Protein AF-A0A380P3V6-F1 (afdb_monomer)

Sequence (269 aa):
MQDEMNRVQKQLDAAKEEAKKKIADMNYLTNKDELNRQIDAAVNGDEVSEIWSNAVIENERLRQENDLKKLKEESIKQIDALTNVSQDAKDAAKQIVQDSLDAKTINDQVIALKDLDTQIGNKKIEANKTLKDFNGLRDADVIEFQDRVNGATSLQEIDDILTEAKTKSDDNELQLKKEAALEEIKNMGFLDENSIPGRPGRPNVKNGKDYFANNVNNAKTTKEIEDALKAARDADNAEHYSQQSSVLEALNEAKNIGEHLDIYQKSWI

Solvent-accessible surface area (backbone atoms only — not comparable to full-atom values): 14578 Å² total; per-residue (Å²): 110,70,70,56,54,55,50,52,50,54,52,38,55,51,50,38,54,53,46,47,54,57,53,70,71,42,85,58,55,87,56,56,71,58,53,45,52,51,39,70,66,40,90,49,60,65,53,38,48,50,56,47,51,54,49,53,55,51,27,51,52,45,43,53,53,52,53,50,50,53,49,40,57,51,50,44,55,58,50,67,70,54,82,35,53,41,68,67,58,41,51,54,51,44,50,54,34,69,71,48,91,49,70,63,64,38,51,52,53,50,49,55,52,52,54,49,26,52,51,36,49,52,48,38,56,52,49,53,51,54,50,73,70,38,84,35,49,50,72,70,55,40,52,54,52,40,55,50,38,69,68,37,48,46,66,62,55,38,51,53,50,51,50,53,51,49,52,52,14,52,53,42,45,45,50,52,53,37,53,54,46,44,54,50,52,70,68,46,86,46,46,36,67,76,45,58,85,73,56,94,91,61,84,92,65,81,22,34,46,60,55,39,42,50,46,30,70,71,38,90,46,66,65,48,32,52,53,33,46,49,53,44,52,57,47,27,53,51,42,44,53,51,53,54,52,52,53,52,51,51,51,53,52,52,49,55,52,50,56,53,52,54,55,56,58,69,72,77,115

Secondary structure (DSSP, 8-state):
-HHHHHHHHHHHHHHHHHHHHHHHT-TT-S-HHHHHHHHHH--SHHHHHHHHHHHHHHHHHHHHHHHHHHHHHHHHHHHHT-SSS-HHHHHHHHHHHHH-SSHHHHHHHHHHHHHHHHHHHHHHHHHHHHHHT-TT--HHHHHHHHHHHHH--SHHHHHHHHHHHHHHHHHHHHHHHHHHHHHHHHH-SS--TT-----TTS---S-HHHHHHHHHHH--SHHHHHHHHHHHHHHHHHHHHHHHHHHHHHHHHHHHHHHHHHHHHHT--

Nearest PDB structures (foldseek):
  6poo-assembly1_A  TM=4.412E-01  e=1.108E-04  Streptococcus agalactiae
  2dgj-assembly1_B  TM=3.923E-01  e=6.350E-04  Staphylococcus aureus
  4kjm-assembly1_B  TM=5.605E-01  e=6.851E-01  Staphylococcus aureus subsp. aureus MW2

pLDDT: mean 90.53, std 14.2, range [37.31, 98.88]

Mean predicted aligned error: 9.06 Å

Organism: Weissella viridescens (NCBI:txid1629)

Radius of gyration: 47.92 Å; Cα contacts (8 Å, |Δi|>4): 201; chains: 1; bounding box: 101×32×158 Å

Structure (mmCIF, N/CA/C/O backbone):
data_AF-A0A380P3V6-F1
#
_entry.id   AF-A0A380P3V6-F1
#
loop_
_atom_site.group_PDB
_atom_site.id
_atom_site.type_symbol
_atom_site.label_atom_id
_atom_site.label_alt_id
_atom_site.label_comp_id
_atom_site.label_asym_id
_atom_site.label_entity_id
_atom_site.label_seq_id
_atom_site.pdbx_PDB_ins_code
_atom_site.Cartn_x
_atom_site.Cartn_y
_atom_site.Cartn_z
_atom_site.occupancy
_atom_site.B_iso_or_equiv
_atom_site.auth_seq_id
_atom_site.auth_comp_id
_atom_site.auth_asym_id
_atom_site.auth_atom_id
_atom_site.pdbx_PDB_model_num
ATOM 1 N N . MET A 1 1 ? -31.524 -3.044 75.704 1.00 67.31 1 MET A N 1
ATOM 2 C CA . MET A 1 1 ? -31.987 -3.858 74.556 1.00 67.31 1 MET A CA 1
ATOM 3 C C . MET A 1 1 ? -32.815 -3.036 73.569 1.00 67.31 1 MET A C 1
ATOM 5 O O . MET A 1 1 ? -32.384 -2.937 72.432 1.00 67.31 1 MET A O 1
ATOM 9 N N . GLN A 1 2 ? -33.921 -2.386 73.967 1.00 79.62 2 GLN A N 1
ATOM 10 C CA . GLN A 1 2 ? -34.735 -1.572 73.039 1.00 79.62 2 GLN A CA 1
ATOM 11 C C . GLN A 1 2 ? -33.968 -0.389 72.412 1.00 79.62 2 GLN A C 1
ATOM 13 O O . GLN A 1 2 ? -34.036 -0.184 71.204 1.00 79.62 2 GLN A O 1
ATOM 18 N N . ASP A 1 3 ? -33.188 0.350 73.210 1.00 82.56 3 ASP A N 1
ATOM 19 C CA . ASP A 1 3 ? -32.423 1.512 72.721 1.00 82.56 3 ASP A CA 1
ATOM 20 C C . ASP A 1 3 ? -31.316 1.131 71.732 1.00 82.56 3 ASP A C 1
ATOM 22 O O . ASP A 1 3 ? -31.031 1.860 70.784 1.00 82.56 3 ASP A O 1
ATOM 26 N N . GLU A 1 4 ? -30.717 -0.042 71.921 1.00 83.88 4 GLU A N 1
ATOM 27 C CA . GLU A 1 4 ? -29.664 -0.558 71.050 1.00 83.88 4 GLU A CA 1
ATOM 28 C C . GLU A 1 4 ? -30.234 -1.056 69.719 1.00 83.88 4 GLU A C 1
ATOM 30 O O . GLU A 1 4 ? -29.697 -0.732 68.664 1.00 83.88 4 GLU A O 1
ATOM 35 N N . MET A 1 5 ? -31.390 -1.724 69.760 1.00 84.06 5 MET A N 1
ATOM 36 C CA . MET A 1 5 ? -32.135 -2.154 68.574 1.00 84.06 5 MET A CA 1
ATOM 37 C C . MET A 1 5 ? -32.595 -0.955 67.728 1.00 84.06 5 MET A C 1
ATOM 39 O O . MET A 1 5 ? -32.390 -0.930 66.517 1.00 84.06 5 MET A O 1
ATOM 43 N N . ASN A 1 6 ? -33.113 0.097 68.374 1.00 88.44 6 ASN A N 1
ATOM 44 C CA . ASN A 1 6 ? -33.486 1.348 67.708 1.00 88.44 6 ASN A CA 1
ATOM 45 C C . ASN A 1 6 ? -32.278 2.065 67.080 1.00 88.44 6 ASN A C 1
ATOM 47 O O . ASN A 1 6 ? -32.406 2.691 66.026 1.00 88.44 6 ASN A O 1
ATOM 51 N N . ARG A 1 7 ? -31.102 2.001 67.719 1.00 90.69 7 ARG A N 1
ATOM 52 C CA . ARG A 1 7 ? -29.865 2.585 67.183 1.00 90.69 7 ARG A CA 1
ATOM 53 C C . ARG A 1 7 ? -29.381 1.834 65.943 1.00 90.69 7 ARG A C 1
ATOM 55 O O . ARG A 1 7 ? -29.054 2.483 64.954 1.00 90.69 7 ARG A O 1
ATOM 62 N N . VAL A 1 8 ? -29.368 0.502 65.992 1.00 91.12 8 VAL A N 1
ATOM 63 C CA . VAL A 1 8 ? -28.968 -0.351 64.861 1.00 91.12 8 VAL A CA 1
ATOM 64 C C . VAL A 1 8 ? -29.909 -0.149 63.673 1.00 91.12 8 VAL A C 1
ATOM 66 O O . VAL A 1 8 ? -29.434 0.027 62.555 1.00 91.12 8 VAL A O 1
ATOM 69 N N . GLN A 1 9 ? -31.223 -0.059 63.909 1.00 92.62 9 GLN A N 1
ATOM 70 C CA . GLN A 1 9 ? -32.189 0.195 62.837 1.00 92.62 9 GLN A CA 1
ATOM 71 C C . GLN A 1 9 ? -31.950 1.545 62.146 1.00 92.62 9 GLN A C 1
ATOM 73 O O . GLN A 1 9 ? -31.864 1.600 60.926 1.00 92.62 9 GLN A O 1
ATOM 78 N N . LYS A 1 10 ? -31.745 2.629 62.910 1.00 94.44 10 LYS A N 1
ATOM 79 C CA . LYS A 1 10 ? -31.430 3.949 62.331 1.00 94.44 10 LYS A CA 1
ATOM 80 C C . LYS A 1 10 ? -30.142 3.945 61.507 1.00 94.44 10 LYS A C 1
ATOM 82 O O . LYS A 1 10 ? -30.058 4.647 60.504 1.00 94.44 10 LYS A O 1
ATOM 87 N N . GLN A 1 11 ? -29.129 3.202 61.952 1.00 95.00 11 GLN A N 1
ATOM 88 C CA . GLN A 1 11 ? -27.873 3.064 61.213 1.00 95.00 11 GLN A CA 1
ATOM 89 C C . GLN A 1 11 ? -28.078 2.307 59.899 1.00 95.00 11 GLN A C 1
ATOM 91 O O . GLN A 1 11 ? -27.537 2.724 58.878 1.00 95.00 11 GLN A O 1
ATOM 96 N N . LEU A 1 12 ? -28.889 1.246 59.910 1.00 96.06 12 LEU A N 1
ATOM 97 C CA . LEU A 1 12 ? -29.255 0.509 58.704 1.00 96.06 12 LEU A CA 1
ATOM 98 C C . LEU A 1 12 ? -30.034 1.388 57.716 1.00 96.06 12 LEU A C 1
ATOM 100 O O . LEU A 1 12 ? -29.679 1.433 56.543 1.00 96.06 12 LEU A O 1
ATOM 104 N N . ASP A 1 13 ? -31.042 2.128 58.182 1.00 96.75 13 ASP A N 1
ATOM 105 C CA . ASP A 1 13 ? -31.839 3.016 57.326 1.00 96.75 13 ASP A CA 1
ATOM 106 C C . ASP A 1 13 ? -30.962 4.095 56.666 1.00 96.75 13 ASP A C 1
ATOM 108 O O . ASP A 1 13 ? -31.071 4.350 55.467 1.00 96.75 13 ASP A O 1
ATOM 112 N N . ALA A 1 14 ? -30.030 4.683 57.425 1.00 96.44 14 ALA A N 1
ATOM 113 C CA . ALA A 1 14 ? -29.067 5.641 56.887 1.00 96.44 14 ALA A CA 1
ATOM 114 C C . ALA A 1 14 ? -28.140 5.009 55.832 1.00 96.44 14 ALA A C 1
ATOM 116 O O . ALA A 1 14 ? -27.898 5.619 54.790 1.00 96.44 14 ALA A O 1
ATOM 117 N N . ALA A 1 15 ? -27.657 3.784 56.071 1.00 97.50 15 ALA A N 1
ATOM 118 C CA . ALA A 1 15 ? -26.827 3.056 55.114 1.00 97.50 15 ALA A CA 1
ATOM 119 C C . ALA A 1 15 ? -27.587 2.743 53.814 1.00 97.50 15 ALA A C 1
ATOM 121 O O . ALA A 1 15 ? -27.029 2.897 52.727 1.00 97.50 15 ALA A O 1
ATOM 122 N N . LYS A 1 16 ? -28.870 2.364 53.910 1.00 98.25 16 LYS A N 1
ATOM 123 C CA . LYS A 1 16 ? -29.741 2.137 52.747 1.00 98.25 16 LYS A CA 1
ATOM 124 C C . LYS A 1 16 ? -29.893 3.403 51.905 1.00 98.25 16 LYS A C 1
ATOM 126 O O . LYS A 1 16 ? -29.667 3.360 50.699 1.00 98.25 16 LYS A O 1
ATOM 131 N N . GLU A 1 17 ? -30.226 4.531 52.528 1.00 97.81 17 GLU A N 1
ATOM 132 C CA . GLU A 1 17 ? -30.390 5.810 51.823 1.00 97.81 17 GLU A CA 1
ATOM 133 C C . GLU A 1 17 ? -29.090 6.281 51.157 1.00 97.81 17 GLU A C 1
ATOM 135 O O . GLU A 1 17 ? -29.093 6.721 50.003 1.00 97.81 17 GLU A O 1
ATOM 140 N N . GLU A 1 18 ? -27.952 6.133 51.840 1.00 97.31 18 GLU A N 1
ATOM 141 C CA . GLU A 1 18 ? -26.651 6.458 51.259 1.00 97.31 18 GLU A CA 1
ATOM 142 C C . GLU A 1 18 ? -26.322 5.565 50.052 1.00 97.31 18 GLU A C 1
ATOM 144 O O . GLU A 1 18 ? -25.879 6.070 49.015 1.00 97.31 18 GLU A O 1
ATOM 149 N N . ALA A 1 19 ? -26.565 4.255 50.153 1.00 97.88 19 ALA A N 1
ATOM 150 C CA . ALA A 1 19 ? -26.337 3.314 49.060 1.00 97.88 19 ALA A CA 1
ATOM 151 C C . ALA A 1 19 ? -27.206 3.642 47.836 1.00 97.88 19 ALA A C 1
ATOM 153 O O . ALA A 1 19 ? -26.680 3.735 46.724 1.00 97.88 19 ALA A O 1
ATOM 154 N N . LYS A 1 20 ? -28.505 3.914 48.031 1.00 97.81 20 LYS A N 1
ATOM 155 C CA . LYS A 1 20 ? -29.414 4.320 46.944 1.00 97.81 20 LYS A CA 1
ATOM 156 C C . LYS A 1 20 ? -28.945 5.594 46.250 1.00 97.81 20 LYS A C 1
ATOM 158 O O . LYS A 1 20 ? -28.940 5.656 45.021 1.00 97.81 20 LYS A O 1
ATOM 163 N N . LYS A 1 21 ? -28.500 6.598 47.015 1.00 97.50 21 LYS A N 1
ATOM 164 C CA . LYS A 1 21 ? -27.957 7.840 46.449 1.00 97.50 21 LYS A CA 1
ATOM 165 C C . LYS A 1 21 ? -26.729 7.568 45.576 1.00 97.50 21 LYS A C 1
ATOM 167 O O . LYS A 1 21 ? -26.664 8.054 44.453 1.00 97.50 21 LYS A O 1
ATOM 172 N N . LYS A 1 22 ? -25.788 6.747 46.054 1.00 96.50 22 LYS A N 1
ATOM 173 C CA . LYS A 1 22 ? -24.593 6.371 45.278 1.00 96.50 22 LYS A CA 1
ATOM 174 C C . LYS A 1 22 ? -24.946 5.597 44.005 1.00 96.50 22 LYS A C 1
ATOM 176 O O . LYS A 1 22 ? -24.338 5.840 42.970 1.00 96.50 22 LYS A O 1
ATOM 181 N N . ILE A 1 23 ? -25.926 4.692 44.060 1.00 97.62 23 ILE A N 1
ATOM 182 C CA . ILE A 1 23 ? -26.409 3.951 42.881 1.00 97.62 23 ILE A CA 1
ATOM 183 C C . ILE A 1 23 ? -27.099 4.881 41.877 1.00 97.62 23 ILE A C 1
ATOM 185 O O . ILE A 1 23 ? -26.954 4.699 40.666 1.00 97.62 23 ILE A O 1
ATOM 189 N N . ALA A 1 24 ? -27.814 5.906 42.344 1.00 96.56 24 ALA A N 1
ATOM 190 C CA . ALA A 1 24 ? -28.429 6.890 41.459 1.00 96.56 24 ALA A CA 1
ATOM 191 C C . ALA A 1 24 ? -27.383 7.588 40.566 1.00 96.56 24 ALA A C 1
ATOM 193 O O . ALA A 1 24 ? -27.624 7.736 39.366 1.00 96.56 24 ALA A O 1
ATOM 194 N N . ASP A 1 25 ? -26.200 7.891 41.109 1.00 96.94 25 ASP A N 1
ATOM 195 C CA . ASP A 1 25 ? -25.094 8.557 40.404 1.00 96.94 25 ASP A CA 1
ATOM 196 C C . ASP A 1 25 ? -24.326 7.634 39.421 1.00 96.94 25 ASP A C 1
ATOM 198 O O . ASP A 1 25 ? -23.520 8.098 38.610 1.00 96.94 25 ASP A O 1
ATOM 202 N N . MET A 1 26 ? -24.570 6.317 39.443 1.00 97.38 26 MET A N 1
ATOM 203 C CA . MET A 1 26 ? -23.899 5.340 38.570 1.00 97.38 26 MET A CA 1
ATOM 204 C C . MET A 1 26 ? -24.504 5.323 37.163 1.00 97.38 26 MET A C 1
ATOM 206 O O . MET A 1 26 ? -25.530 4.702 36.917 1.00 97.38 26 MET A O 1
ATOM 210 N N . ASN A 1 27 ? -23.893 6.016 36.209 1.00 96.31 27 ASN A N 1
ATOM 211 C CA . ASN A 1 27 ? -24.514 6.278 34.903 1.00 96.31 27 ASN A CA 1
ATOM 212 C C . ASN A 1 27 ? -24.674 5.064 33.971 1.00 96.31 27 ASN A C 1
ATOM 214 O O . ASN A 1 27 ? -25.438 5.159 33.014 1.00 96.31 27 ASN A O 1
ATOM 218 N N . TYR A 1 28 ? -23.978 3.953 34.219 1.00 97.19 28 TYR A N 1
ATOM 219 C CA . TYR A 1 28 ? -23.967 2.810 33.300 1.00 97.19 28 TYR A CA 1
ATOM 220 C C . TYR A 1 28 ? -24.905 1.679 33.727 1.00 97.19 28 TYR A C 1
ATOM 222 O O . TYR A 1 28 ? -25.265 0.849 32.898 1.00 97.19 28 TYR A O 1
ATOM 230 N N . LEU A 1 29 ? -25.353 1.664 34.985 1.00 97.12 29 LEU A N 1
ATOM 231 C CA . LEU A 1 29 ? -26.307 0.666 35.467 1.00 97.12 29 LEU A CA 1
ATOM 232 C C . LEU A 1 29 ? -27.684 0.837 34.824 1.00 97.1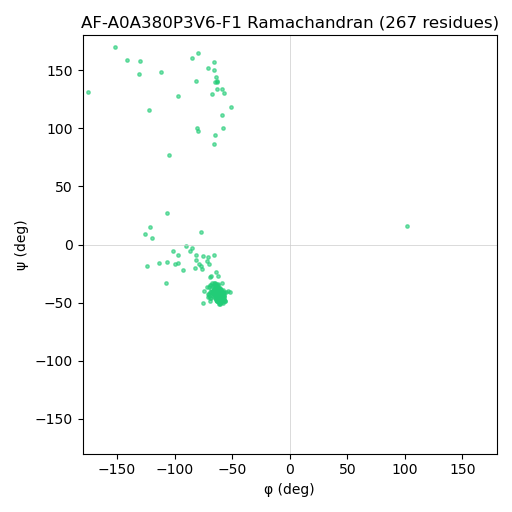2 29 LEU A C 1
ATOM 234 O O . LEU A 1 29 ? -28.286 1.911 34.884 1.00 97.12 29 LEU A O 1
ATOM 238 N N . THR A 1 30 ? -28.221 -0.263 34.302 1.00 94.88 30 THR A N 1
ATOM 239 C CA . THR A 1 30 ? -29.578 -0.344 33.735 1.00 94.88 30 THR A CA 1
ATOM 240 C C . THR A 1 30 ? -30.605 -0.902 34.725 1.00 94.88 30 THR A C 1
ATOM 242 O O . THR A 1 30 ? -31.804 -0.728 34.532 1.00 94.88 30 THR A O 1
ATOM 245 N N . ASN A 1 31 ? -30.155 -1.533 35.813 1.00 96.19 31 ASN A N 1
ATOM 246 C CA . ASN A 1 31 ? -30.973 -2.242 36.802 1.00 96.19 31 ASN A CA 1
ATOM 247 C C . ASN A 1 31 ? -31.105 -1.498 38.149 1.00 96.19 31 ASN A C 1
ATOM 249 O O . ASN A 1 31 ? -31.319 -2.129 39.185 1.00 96.19 31 ASN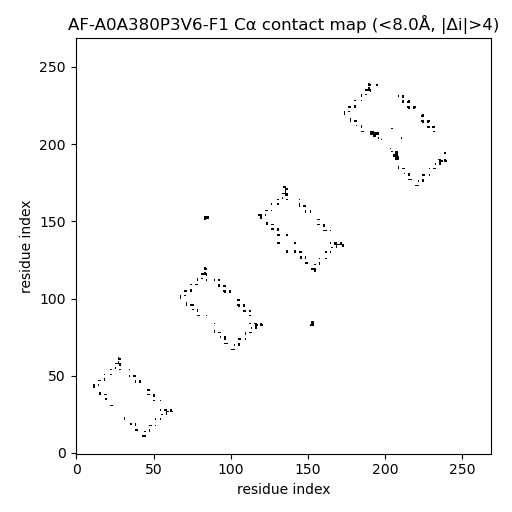 A O 1
ATOM 253 N N . LYS A 1 32 ? -30.992 -0.162 38.155 1.00 97.12 32 LYS A N 1
ATOM 254 C CA . LYS A 1 32 ? -31.014 0.659 39.385 1.00 97.12 32 LYS A CA 1
ATOM 255 C C . LYS A 1 32 ? -32.244 0.413 40.267 1.00 97.12 32 LYS A C 1
ATOM 257 O O . LYS A 1 32 ? -32.110 0.320 41.482 1.00 97.12 32 LYS A O 1
ATOM 262 N N . ASP A 1 33 ? -33.423 0.253 39.669 1.00 97.00 33 ASP A N 1
ATOM 263 C CA . ASP A 1 33 ? -34.672 0.024 40.411 1.00 97.00 33 ASP A CA 1
ATOM 264 C C . ASP A 1 33 ? -34.709 -1.334 41.123 1.00 97.00 33 ASP A C 1
ATOM 266 O O . ASP A 1 33 ? -35.301 -1.469 42.193 1.00 97.00 33 ASP A O 1
ATOM 270 N N . GLU A 1 34 ? -34.087 -2.353 40.531 1.00 97.81 34 GLU A N 1
ATOM 271 C CA . GLU A 1 34 ? -33.951 -3.674 41.147 1.00 97.81 34 GLU A CA 1
ATOM 272 C C . GLU A 1 34 ? -32.969 -3.620 42.321 1.00 97.81 34 GLU A C 1
ATOM 274 O O . GLU A 1 34 ? -33.294 -4.079 43.413 1.00 97.81 34 GLU A O 1
ATOM 279 N N . LEU A 1 35 ? -31.817 -2.968 42.138 1.00 98.12 35 LEU A N 1
ATOM 280 C CA . LEU A 1 35 ? -30.840 -2.762 43.211 1.00 98.12 35 LEU A CA 1
ATOM 281 C C . LEU A 1 35 ? -31.436 -1.971 44.386 1.00 98.12 35 LEU A C 1
ATOM 283 O O . LEU A 1 35 ? -31.225 -2.333 45.540 1.00 98.12 35 LEU A O 1
ATOM 287 N N . ASN A 1 36 ? -32.245 -0.942 44.110 1.00 97.56 36 ASN A N 1
ATOM 288 C CA . ASN A 1 36 ? -32.952 -0.186 45.147 1.00 97.56 36 ASN A CA 1
ATOM 289 C C . ASN A 1 36 ? -33.922 -1.071 45.947 1.00 97.56 36 ASN A C 1
ATOM 291 O O . ASN A 1 36 ? -33.955 -0.971 47.173 1.00 97.56 36 ASN A O 1
ATOM 295 N N . ARG A 1 37 ? -34.658 -1.976 45.282 1.00 98.19 37 ARG A N 1
ATOM 296 C CA . ARG A 1 37 ? -35.540 -2.947 45.956 1.00 98.19 37 ARG A CA 1
ATOM 297 C C . ARG A 1 37 ? -34.763 -3.938 46.823 1.00 98.19 37 ARG A C 1
ATOM 299 O O . ARG A 1 37 ? -35.213 -4.259 47.920 1.00 98.19 37 ARG A O 1
ATOM 306 N N . GLN A 1 38 ? -33.598 -4.393 46.369 1.00 98.31 38 GLN A N 1
ATOM 307 C CA . GLN A 1 38 ? -32.727 -5.269 47.160 1.00 98.31 38 GLN A CA 1
ATOM 308 C C . GLN A 1 38 ? -32.170 -4.549 48.394 1.00 98.31 38 GLN A C 1
ATOM 310 O O . GLN A 1 38 ? -32.183 -5.111 49.485 1.00 98.31 38 GLN A O 1
ATOM 315 N N . ILE A 1 39 ? -31.765 -3.282 48.255 1.00 98.25 39 ILE A N 1
ATOM 316 C CA . ILE A 1 39 ? -31.332 -2.449 49.386 1.00 98.25 39 ILE A CA 1
ATOM 317 C C . ILE A 1 39 ? -32.471 -2.260 50.390 1.00 98.25 39 ILE A C 1
ATOM 319 O O . ILE A 1 39 ? -32.252 -2.362 51.595 1.00 98.25 39 ILE A O 1
ATOM 323 N N . ASP A 1 40 ? -33.695 -2.019 49.917 1.00 97.81 40 ASP A N 1
ATOM 324 C CA . ASP A 1 40 ? -34.866 -1.917 50.789 1.00 97.81 40 ASP A CA 1
ATOM 325 C C . ASP A 1 40 ? -35.131 -3.212 51.563 1.00 97.81 40 ASP A C 1
ATOM 327 O O . ASP A 1 40 ? -35.437 -3.157 52.757 1.00 97.81 40 ASP A O 1
ATOM 331 N N . ALA A 1 41 ? -34.942 -4.366 50.921 1.00 97.88 41 ALA A N 1
ATOM 332 C CA . ALA A 1 41 ? -35.128 -5.683 51.523 1.00 97.88 41 ALA A CA 1
ATOM 333 C C . ALA A 1 41 ? -33.983 -6.129 52.455 1.00 97.88 41 ALA A C 1
ATOM 335 O O . ALA A 1 41 ? -34.206 -7.018 53.275 1.00 97.88 41 ALA A O 1
ATOM 336 N N . ALA A 1 42 ? -32.796 -5.519 52.366 1.00 97.88 42 ALA A N 1
ATOM 337 C CA . ALA A 1 42 ? -31.627 -5.904 53.156 1.00 97.88 42 ALA A CA 1
ATOM 338 C C . ALA A 1 42 ? -31.892 -5.814 54.670 1.00 97.88 42 ALA A C 1
ATOM 340 O O . ALA A 1 42 ? -32.432 -4.815 55.165 1.00 97.88 42 ALA A O 1
ATOM 341 N N . VAL A 1 43 ? -31.499 -6.839 55.425 1.00 96.00 43 VAL A N 1
ATOM 342 C CA . VAL A 1 43 ? -31.798 -6.953 56.864 1.00 96.00 43 VAL A CA 1
ATOM 343 C C . VAL A 1 43 ? -30.653 -6.484 57.762 1.00 96.00 43 VAL A C 1
ATOM 345 O O . VAL A 1 43 ? -30.832 -6.352 58.972 1.00 96.00 43 VAL A O 1
ATOM 348 N N . ASN A 1 44 ? -29.478 -6.214 57.195 1.00 96.44 44 ASN A N 1
ATOM 349 C CA . ASN A 1 44 ? -28.303 -5.742 57.922 1.00 96.44 44 ASN A CA 1
ATOM 350 C C . ASN A 1 44 ? -27.392 -4.882 57.024 1.00 96.44 44 ASN A C 1
ATOM 352 O O . ASN A 1 44 ? -27.604 -4.765 55.818 1.00 96.44 44 ASN A O 1
ATOM 356 N N . GLY A 1 45 ? -26.394 -4.235 57.635 1.00 96.00 45 GLY A N 1
ATOM 357 C CA . GLY A 1 45 ? -25.469 -3.353 56.917 1.00 96.00 45 GLY A CA 1
ATOM 358 C C . GLY A 1 45 ? -24.530 -4.087 55.956 1.00 96.00 45 GLY A C 1
ATOM 359 O O . GLY A 1 45 ? -24.122 -3.497 54.957 1.00 96.00 45 GLY A O 1
ATOM 360 N N . ASP A 1 46 ? -24.226 -5.359 56.218 1.00 96.50 46 ASP A N 1
ATOM 361 C CA . ASP A 1 46 ? -23.339 -6.160 55.372 1.00 96.50 46 ASP A CA 1
ATOM 362 C C . ASP A 1 46 ? -24.008 -6.471 54.027 1.00 96.50 46 ASP A C 1
ATOM 364 O O . ASP A 1 46 ? -23.391 -6.280 52.984 1.00 96.50 46 ASP A O 1
ATOM 368 N N . GLU A 1 47 ? -25.298 -6.822 54.031 1.00 98.06 47 GLU A N 1
ATOM 369 C CA . GLU A 1 47 ? -26.091 -7.023 52.810 1.00 98.06 47 GLU A CA 1
ATOM 370 C C . GLU A 1 47 ? -26.184 -5.742 51.969 1.00 98.06 47 GLU A C 1
ATOM 372 O O . GLU A 1 47 ? -26.003 -5.778 50.753 1.00 98.06 47 GLU A O 1
ATOM 377 N N . VAL A 1 48 ? -26.406 -4.583 52.607 1.00 98.38 48 VAL A N 1
ATOM 378 C CA . VAL A 1 48 ? -26.397 -3.285 51.905 1.00 98.38 48 VAL A CA 1
ATOM 379 C C . VAL A 1 48 ? -25.028 -3.023 51.266 1.00 98.38 48 VAL A C 1
ATOM 381 O O . VAL A 1 48 ? -24.954 -2.573 50.120 1.00 98.38 48 VAL A O 1
ATOM 384 N N . SER A 1 49 ? -23.948 -3.318 51.995 1.00 96.75 49 SER A N 1
ATOM 385 C CA . SER A 1 49 ? -22.571 -3.152 51.521 1.00 96.75 49 SER A CA 1
ATOM 386 C C . SER A 1 49 ? -22.257 -4.067 50.334 1.00 96.75 49 SER A C 1
ATOM 388 O O . SER A 1 49 ? -21.669 -3.614 49.351 1.00 96.75 49 SER A O 1
ATOM 390 N N . GLU A 1 50 ? -22.695 -5.328 50.380 1.00 98.00 50 GLU A N 1
ATOM 391 C CA . GLU A 1 50 ? -22.514 -6.299 49.299 1.00 98.00 50 GLU A CA 1
ATOM 392 C C . GLU A 1 50 ? -23.250 -5.871 48.023 1.00 98.00 50 GLU A C 1
ATOM 394 O O . GLU A 1 50 ? -22.644 -5.826 46.949 1.00 98.00 50 GLU A O 1
ATOM 399 N N . ILE A 1 51 ? -24.524 -5.470 48.132 1.00 98.25 51 ILE A N 1
ATOM 400 C CA . ILE A 1 51 ? -25.313 -4.988 46.985 1.00 98.25 51 ILE A CA 1
ATOM 401 C C . ILE A 1 51 ? -24.640 -3.770 46.345 1.00 98.25 51 ILE A C 1
ATOM 403 O O . ILE A 1 51 ? -24.482 -3.708 45.123 1.00 98.25 51 ILE A O 1
ATOM 407 N N . TRP A 1 52 ? -24.208 -2.807 47.164 1.00 96.69 52 TRP A N 1
ATOM 408 C CA . TRP A 1 52 ? -23.504 -1.624 46.678 1.00 96.69 52 TRP A CA 1
ATOM 409 C C . TRP A 1 52 ? -22.170 -1.978 46.006 1.00 96.69 52 TRP A C 1
ATOM 411 O O . TRP A 1 52 ? -21.884 -1.467 44.924 1.00 96.69 52 TRP A O 1
ATOM 421 N N . SER A 1 53 ? -21.368 -2.867 46.600 1.00 96.75 53 SER A N 1
ATOM 422 C CA . SER A 1 53 ? -20.080 -3.291 46.039 1.00 96.75 53 SER A CA 1
ATOM 423 C C . SER A 1 53 ? -20.249 -3.967 44.675 1.00 96.75 53 SER A C 1
ATOM 425 O O . SER A 1 53 ? -19.568 -3.602 43.713 1.00 96.75 53 SER A O 1
ATOM 427 N N . ASN A 1 54 ? -21.227 -4.866 44.553 1.00 97.19 54 ASN A N 1
ATOM 428 C CA . ASN A 1 54 ? -21.568 -5.513 43.288 1.00 97.19 54 ASN A CA 1
ATOM 429 C C . ASN A 1 54 ? -22.038 -4.493 42.237 1.00 97.19 54 ASN A C 1
ATOM 431 O O . ASN A 1 54 ? -21.631 -4.572 41.078 1.00 97.19 54 ASN A O 1
ATOM 435 N N . ALA A 1 55 ? -22.831 -3.492 42.637 1.00 98.06 55 ALA A N 1
ATOM 436 C CA . ALA A 1 55 ? -23.262 -2.411 41.752 1.00 98.06 55 ALA A CA 1
ATOM 437 C C . ALA A 1 55 ? -22.084 -1.558 41.242 1.00 98.06 55 ALA A C 1
ATOM 439 O O . ALA A 1 55 ? -22.053 -1.201 40.065 1.00 98.06 55 ALA A O 1
ATOM 440 N N . VAL A 1 56 ? -21.091 -1.265 42.093 1.00 97.44 56 VAL A N 1
ATOM 441 C CA . VAL A 1 56 ? -19.858 -0.563 41.687 1.00 97.44 56 VAL A CA 1
ATOM 442 C C . VAL A 1 56 ? -19.097 -1.368 40.632 1.00 97.44 56 VAL A C 1
ATOM 444 O O . VAL A 1 56 ? -18.721 -0.811 39.599 1.00 97.44 56 VAL A O 1
ATOM 447 N N . ILE A 1 57 ? -18.883 -2.664 40.883 1.00 97.56 57 ILE A N 1
ATOM 448 C CA . ILE A 1 57 ? -18.158 -3.565 39.976 1.00 97.56 57 ILE A CA 1
ATOM 449 C C . ILE A 1 57 ? -18.861 -3.633 38.618 1.00 97.56 57 ILE A C 1
ATOM 451 O O . ILE A 1 57 ? -18.221 -3.454 37.581 1.00 97.56 57 ILE A O 1
ATOM 455 N N . GLU A 1 58 ? -20.178 -3.830 38.618 1.00 97.38 58 GLU A N 1
ATOM 456 C CA . GLU A 1 58 ? -20.958 -3.930 37.385 1.00 97.38 58 GLU A CA 1
ATOM 457 C C . GLU A 1 58 ? -20.997 -2.604 36.615 1.00 97.38 58 GLU A C 1
ATOM 459 O O . GLU A 1 58 ? -20.843 -2.588 35.395 1.00 97.38 58 GLU A O 1
ATOM 464 N N . ASN A 1 59 ? -21.132 -1.470 37.310 1.00 97.69 59 ASN A N 1
ATOM 465 C CA . ASN A 1 59 ? -21.095 -0.157 36.671 1.00 97.69 59 ASN A CA 1
ATOM 466 C C . ASN A 1 59 ? -19.746 0.108 35.984 1.00 97.69 59 ASN A C 1
ATOM 468 O O . ASN A 1 59 ? -19.719 0.651 34.880 1.00 97.69 59 ASN A O 1
ATOM 472 N N . GLU A 1 60 ? -18.630 -0.262 36.619 1.00 97.50 60 GLU A N 1
ATOM 473 C CA . GLU A 1 60 ? -17.299 -0.110 36.022 1.00 97.50 60 GLU A CA 1
ATOM 474 C C . GLU A 1 60 ? -17.100 -1.064 34.835 1.00 97.50 60 GLU A C 1
ATOM 476 O O . GLU A 1 60 ? -16.571 -0.646 33.805 1.00 97.50 60 GLU A O 1
ATOM 481 N N . ARG A 1 61 ? -17.603 -2.303 34.918 1.00 96.44 61 ARG A N 1
ATOM 482 C CA . ARG A 1 61 ? -17.607 -3.253 33.793 1.00 96.44 61 ARG A CA 1
ATOM 483 C C . ARG A 1 61 ? -18.358 -2.683 32.583 1.00 96.44 61 ARG A C 1
ATOM 485 O O . ARG A 1 61 ? -17.807 -2.628 31.487 1.00 96.44 61 ARG A O 1
ATOM 492 N N . LEU A 1 62 ? -19.581 -2.190 32.790 1.00 97.19 62 LEU A N 1
ATOM 493 C CA . LEU A 1 62 ? -20.412 -1.587 31.739 1.00 97.19 62 LEU A CA 1
ATOM 494 C C . LEU A 1 62 ? -19.788 -0.310 31.164 1.00 97.19 62 LEU A C 1
ATOM 496 O O . LEU A 1 62 ? -19.863 -0.062 29.958 1.00 97.19 62 LEU A O 1
ATOM 500 N N . ARG A 1 63 ? -19.140 0.499 32.009 1.00 96.69 63 ARG A N 1
ATOM 501 C CA . ARG A 1 63 ? -18.374 1.663 31.557 1.00 96.69 63 ARG A CA 1
ATOM 502 C C . ARG A 1 63 ? -17.253 1.245 30.605 1.00 96.69 63 ARG A C 1
ATOM 504 O O . ARG A 1 63 ? -17.137 1.833 29.534 1.00 96.69 63 ARG A O 1
ATOM 511 N N . GLN A 1 64 ? -16.453 0.247 30.977 1.00 96.25 64 GLN A N 1
ATOM 512 C CA . GLN A 1 64 ? -15.343 -0.241 30.152 1.00 96.25 64 GLN A CA 1
ATOM 513 C C . GLN A 1 64 ? -15.832 -0.816 28.818 1.00 96.25 64 GLN A C 1
ATOM 515 O O . GLN A 1 64 ? -15.241 -0.526 27.779 1.00 96.25 64 GLN A O 1
ATOM 520 N N . GLU A 1 65 ? -16.945 -1.554 28.813 1.00 95.75 65 GLU A N 1
ATOM 521 C CA . GLU A 1 65 ? -17.579 -2.030 27.576 1.00 95.75 65 GLU A CA 1
ATOM 522 C C . GLU A 1 65 ? -18.018 -0.877 26.670 1.00 95.75 65 GLU A C 1
ATOM 524 O O . GLU A 1 65 ? -17.793 -0.904 25.458 1.00 95.75 65 GLU A O 1
ATOM 529 N N . ASN A 1 66 ? -18.617 0.163 27.250 1.00 96.75 66 ASN A N 1
ATOM 530 C CA . ASN A 1 66 ? -19.040 1.342 26.508 1.00 96.75 66 ASN A CA 1
ATOM 531 C C . ASN A 1 66 ? -17.849 2.149 25.961 1.00 96.75 66 ASN A C 1
ATOM 533 O O . ASN A 1 66 ? -17.897 2.611 24.820 1.00 96.75 66 ASN A O 1
ATOM 537 N N . ASP A 1 67 ? -16.781 2.303 26.744 1.00 97.38 67 ASP A N 1
ATOM 538 C CA . ASP A 1 67 ? -15.550 2.971 26.313 1.00 97.38 67 ASP A CA 1
ATOM 539 C C . ASP A 1 67 ? -14.878 2.187 25.169 1.00 97.38 67 ASP A C 1
ATOM 541 O O . ASP A 1 67 ? -14.501 2.778 24.154 1.00 97.38 67 ASP A O 1
ATOM 545 N N . LEU A 1 68 ? -14.824 0.852 25.264 1.00 98.00 68 LEU A N 1
ATOM 546 C CA . LEU A 1 68 ? -14.316 -0.013 24.196 1.00 98.00 68 LEU A CA 1
ATOM 547 C C . LEU A 1 68 ? -15.175 0.085 22.928 1.00 98.00 68 LEU A C 1
ATOM 549 O O . LEU A 1 68 ? -14.637 0.175 21.826 1.00 98.00 68 LEU A O 1
ATOM 553 N N . LYS A 1 69 ? -16.506 0.112 23.062 1.00 98.12 69 LYS A N 1
ATOM 554 C CA . LYS A 1 69 ? -17.422 0.283 21.926 1.00 98.12 69 LYS A CA 1
ATOM 555 C C . LYS A 1 69 ? -17.157 1.595 21.183 1.00 98.12 69 LYS A C 1
ATOM 557 O O . LYS A 1 69 ? -17.019 1.583 19.962 1.00 98.12 69 LYS A O 1
ATOM 562 N N . LYS A 1 70 ? -17.039 2.710 21.910 1.00 98.44 70 LYS A N 1
ATOM 563 C CA . LYS A 1 70 ? -16.718 4.019 21.317 1.00 98.44 70 LYS A CA 1
ATOM 564 C C . LYS A 1 70 ? -15.360 4.013 20.627 1.00 98.44 70 LYS A C 1
ATOM 566 O O . LYS A 1 70 ? -15.233 4.569 19.540 1.00 98.44 70 LYS A O 1
ATOM 571 N N . LEU A 1 71 ? -14.364 3.371 21.240 1.00 98.75 71 LEU A N 1
ATOM 572 C CA . LEU A 1 71 ? -13.049 3.218 20.631 1.00 98.75 71 LEU A CA 1
ATOM 573 C C . LEU A 1 71 ? -13.146 2.467 19.300 1.00 98.75 71 LEU A C 1
ATOM 575 O O . LEU A 1 71 ? -12.625 2.957 18.307 1.00 98.75 71 LEU A O 1
ATOM 579 N N . LYS A 1 72 ? -13.871 1.341 19.242 1.00 98.75 72 LYS A N 1
ATOM 580 C CA . LYS A 1 72 ? -14.086 0.592 17.992 1.00 98.75 72 LYS A CA 1
ATOM 581 C C . LYS A 1 72 ? -14.714 1.459 16.902 1.00 98.75 72 LYS A C 1
ATOM 583 O O . LYS A 1 72 ? -14.220 1.476 15.779 1.00 98.75 72 LYS A O 1
ATOM 588 N N . GLU A 1 73 ? -15.778 2.190 17.230 1.00 98.75 73 GLU A N 1
ATOM 589 C CA . GLU A 1 73 ? -16.468 3.076 16.282 1.00 98.75 73 GLU A CA 1
ATOM 590 C C . GLU A 1 73 ? -15.537 4.162 15.724 1.00 98.75 73 GLU A C 1
ATOM 592 O O . GLU A 1 73 ? -15.539 4.433 14.523 1.00 98.75 73 GLU A O 1
ATOM 597 N N . GLU A 1 74 ? -14.724 4.775 16.581 1.00 98.75 74 GLU A N 1
ATOM 598 C CA . GLU A 1 74 ? -13.773 5.811 16.185 1.00 98.75 74 GLU A CA 1
ATOM 599 C C . GLU A 1 74 ? -12.597 5.241 15.375 1.00 98.75 74 GLU A C 1
ATOM 601 O O . GLU A 1 74 ? -12.225 5.788 14.338 1.00 98.75 74 GLU A O 1
ATOM 606 N N . SER A 1 75 ? -12.054 4.095 15.782 1.00 98.88 75 SER A N 1
ATOM 607 C CA . SER A 1 75 ? -11.001 3.385 15.053 1.00 98.88 75 SER A CA 1
ATOM 608 C C . SER A 1 75 ? -11.439 2.983 13.645 1.00 98.88 75 SER A C 1
ATOM 610 O O . SER A 1 75 ? -10.671 3.155 12.700 1.00 98.88 75 SER A O 1
ATOM 612 N N . ILE A 1 76 ? -12.681 2.518 13.475 1.00 98.81 76 ILE A N 1
ATOM 613 C CA . ILE A 1 76 ? -13.248 2.197 12.157 1.00 98.81 76 ILE A CA 1
ATOM 614 C C . ILE A 1 76 ? -13.294 3.446 11.266 1.00 98.81 76 ILE A C 1
ATOM 616 O O . ILE A 1 76 ? -12.828 3.390 10.130 1.00 98.81 76 ILE A O 1
ATOM 620 N N . LYS A 1 77 ? -13.754 4.595 11.785 1.00 98.81 77 LYS A N 1
ATOM 621 C CA . LYS A 1 77 ? -13.755 5.863 11.027 1.00 98.81 77 LYS A CA 1
ATOM 622 C C . LYS A 1 77 ? -12.353 6.274 10.585 1.00 98.81 77 LYS A C 1
ATOM 624 O O . LYS A 1 77 ? -12.172 6.735 9.460 1.00 98.81 77 LYS A O 1
ATOM 629 N N . GLN A 1 78 ? -11.361 6.109 11.459 1.00 98.81 78 GLN A N 1
ATOM 630 C CA . GLN A 1 78 ? -9.970 6.422 11.134 1.00 98.81 78 GLN A CA 1
ATOM 631 C C . GLN A 1 78 ? -9.409 5.504 10.045 1.00 98.81 78 GLN A C 1
ATOM 633 O O . GLN A 1 78 ? -8.673 5.986 9.189 1.00 98.81 78 GLN A O 1
ATOM 638 N N . ILE A 1 79 ? -9.761 4.214 10.060 1.00 98.81 79 ILE A N 1
ATOM 639 C CA . ILE A 1 79 ? -9.376 3.254 9.015 1.00 98.81 79 ILE A CA 1
ATOM 640 C C . ILE A 1 79 ? -10.042 3.606 7.678 1.00 98.81 79 ILE A C 1
ATOM 642 O O . ILE A 1 79 ? -9.380 3.604 6.638 1.00 98.81 79 ILE A O 1
ATOM 646 N N . ASP A 1 80 ? -11.332 3.944 7.687 1.00 98.69 80 ASP A N 1
ATOM 647 C CA . ASP A 1 80 ? -12.061 4.298 6.464 1.00 98.69 80 ASP A CA 1
ATOM 648 C C . ASP A 1 80 ? -11.479 5.547 5.785 1.00 98.69 80 ASP A C 1
ATOM 650 O O . ASP A 1 80 ? -11.402 5.594 4.555 1.00 98.69 80 ASP A O 1
ATOM 654 N N . ALA A 1 81 ? -10.996 6.508 6.579 1.00 98.69 81 ALA A N 1
ATOM 655 C CA . ALA A 1 81 ? -10.398 7.757 6.110 1.00 98.69 81 ALA A CA 1
ATOM 656 C C . ALA A 1 81 ? -9.013 7.611 5.446 1.00 98.69 81 ALA A C 1
ATOM 658 O O . ALA A 1 81 ? -8.527 8.580 4.861 1.00 98.69 81 ALA A O 1
ATOM 659 N N . LEU A 1 82 ? -8.363 6.445 5.526 1.00 98.75 82 LEU A N 1
ATOM 660 C CA . LEU A 1 82 ? -7.084 6.200 4.846 1.00 98.75 82 LEU A CA 1
ATOM 661 C C . LEU A 1 82 ? -7.264 6.227 3.320 1.00 98.75 82 LEU A C 1
ATOM 663 O O . LEU A 1 82 ? -8.340 5.906 2.819 1.00 98.75 82 LEU A O 1
ATOM 667 N N . THR A 1 83 ? -6.247 6.614 2.551 1.00 98.25 83 THR A N 1
ATOM 668 C CA . THR A 1 83 ? -6.435 6.933 1.113 1.00 98.25 83 THR A CA 1
ATOM 669 C C . THR A 1 83 ? -5.547 6.143 0.163 1.00 98.25 83 THR A C 1
ATOM 671 O O . THR A 1 83 ? -5.860 6.046 -1.020 1.00 98.25 83 THR A O 1
ATOM 674 N N . ASN A 1 84 ? -4.464 5.562 0.667 1.00 98.50 84 ASN A N 1
ATOM 675 C CA . ASN A 1 84 ? -3.446 4.880 -0.115 1.00 98.50 84 ASN A CA 1
ATOM 676 C C . ASN A 1 84 ? -3.501 3.361 0.043 1.00 98.50 84 ASN A C 1
ATOM 678 O O . ASN A 1 84 ? -3.192 2.654 -0.911 1.00 98.50 84 ASN A O 1
ATOM 682 N N . VAL A 1 85 ? -3.883 2.852 1.218 1.00 98.56 85 VAL A N 1
ATOM 683 C CA . VAL A 1 85 ? -4.062 1.405 1.436 1.00 98.56 85 VAL A CA 1
ATOM 684 C C . VAL A 1 85 ? -5.291 0.857 0.704 1.00 98.56 85 VAL A C 1
ATOM 686 O O . VAL A 1 85 ? -6.287 1.560 0.511 1.00 98.56 85 VAL A O 1
ATOM 689 N N . SER A 1 86 ? -5.238 -0.426 0.338 1.00 98.44 86 SER A N 1
ATOM 690 C CA . SER A 1 86 ? -6.340 -1.118 -0.338 1.00 98.44 86 SER A CA 1
ATOM 691 C C . SER A 1 86 ? -7.581 -1.258 0.548 1.00 98.44 86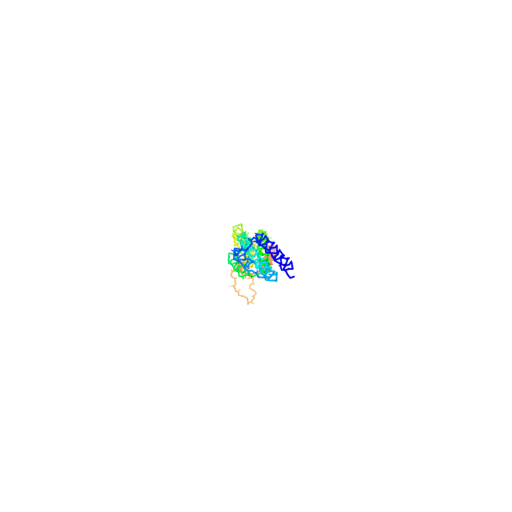 SER A C 1
ATOM 693 O O . SER A 1 86 ? -7.501 -1.264 1.780 1.00 98.44 86 SER A O 1
ATOM 695 N N . GLN A 1 87 ? -8.748 -1.419 -0.084 1.00 98.25 87 GLN A N 1
ATOM 696 C CA . GLN A 1 87 ? -9.992 -1.667 0.646 1.00 98.25 87 GLN A CA 1
ATOM 697 C C . GLN A 1 87 ? -9.939 -2.988 1.429 1.00 98.25 87 GLN A C 1
ATOM 699 O O . GLN A 1 87 ? -10.359 -3.017 2.581 1.00 98.25 87 GLN A O 1
ATOM 704 N N . ASP A 1 88 ? -9.328 -4.034 0.868 1.00 98.38 88 ASP A N 1
ATOM 705 C CA . ASP A 1 88 ? -9.162 -5.326 1.545 1.00 98.38 88 ASP A CA 1
ATOM 706 C C . ASP A 1 88 ? -8.336 -5.200 2.834 1.00 98.38 88 ASP A C 1
ATOM 708 O O . ASP A 1 88 ? -8.691 -5.772 3.866 1.00 98.38 88 ASP A O 1
ATOM 712 N N . ALA A 1 89 ? -7.258 -4.405 2.814 1.00 98.44 89 ALA A N 1
ATOM 713 C CA . ALA A 1 89 ? -6.450 -4.145 4.004 1.00 98.44 89 ALA A CA 1
ATOM 714 C C . ALA A 1 89 ? -7.247 -3.380 5.075 1.00 98.44 89 ALA A C 1
ATOM 716 O O . ALA A 1 89 ? -7.151 -3.694 6.265 1.00 98.44 89 ALA A O 1
ATOM 717 N N . LYS A 1 90 ? -8.072 -2.406 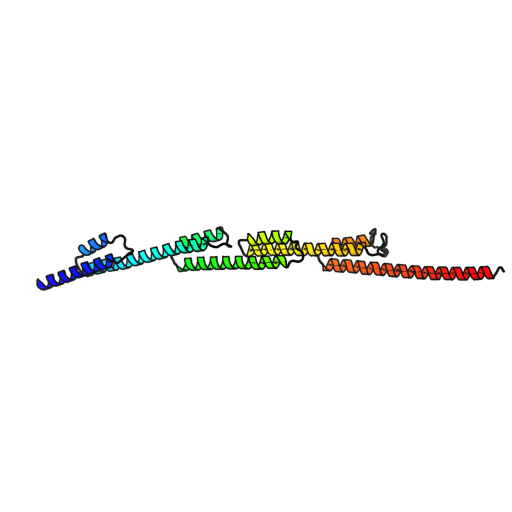4.661 1.00 98.75 90 LYS A N 1
ATOM 718 C CA . LYS A 1 90 ? -8.988 -1.702 5.571 1.00 98.75 90 LYS A CA 1
ATOM 719 C C . LYS A 1 90 ? -10.017 -2.648 6.176 1.00 98.75 90 LYS A C 1
ATOM 721 O O . LYS A 1 90 ? -10.274 -2.571 7.374 1.00 98.75 90 LYS A O 1
ATOM 726 N N . ASP A 1 91 ? -10.614 -3.521 5.375 1.00 98.69 91 ASP A N 1
ATOM 727 C CA . ASP A 1 91 ? -11.664 -4.433 5.827 1.00 98.69 91 ASP A CA 1
ATOM 728 C C . ASP A 1 91 ? -11.109 -5.488 6.790 1.00 98.69 91 ASP A C 1
ATOM 730 O O . ASP A 1 91 ? -11.691 -5.709 7.854 1.00 98.69 91 ASP A O 1
ATOM 734 N N . ALA A 1 92 ? -9.922 -6.031 6.508 1.00 98.56 92 ALA A N 1
ATOM 735 C CA . ALA A 1 92 ? -9.210 -6.909 7.433 1.00 98.56 92 ALA A CA 1
ATOM 736 C C . ALA A 1 92 ? -8.907 -6.213 8.774 1.00 98.56 92 ALA A C 1
ATOM 738 O O . ALA A 1 92 ? -9.172 -6.768 9.841 1.00 98.56 92 ALA A O 1
ATOM 739 N N . ALA A 1 93 ? -8.412 -4.972 8.741 1.00 98.69 93 ALA A N 1
ATOM 740 C CA . ALA A 1 93 ? -8.151 -4.203 9.956 1.00 98.69 93 ALA A CA 1
ATOM 741 C C . ALA A 1 93 ? -9.438 -3.883 10.736 1.00 98.69 93 ALA A C 1
ATOM 743 O O . ALA A 1 93 ? -9.451 -3.978 11.963 1.00 98.69 93 ALA A O 1
ATOM 744 N N . LYS A 1 94 ? -10.536 -3.543 10.047 1.00 98.75 94 LYS A N 1
ATOM 745 C CA . LYS A 1 94 ? -11.845 -3.306 10.675 1.00 98.75 94 LYS A CA 1
ATOM 746 C C . LYS A 1 94 ? -12.372 -4.560 11.368 1.00 98.75 94 LYS A C 1
ATOM 748 O O . LYS A 1 94 ? -12.894 -4.440 12.474 1.00 98.75 94 LYS A O 1
ATOM 753 N N . GLN A 1 95 ? -12.181 -5.740 10.780 1.00 98.69 95 GLN A N 1
ATOM 754 C CA . GLN A 1 95 ? -12.545 -7.005 11.418 1.00 98.69 95 GLN A CA 1
ATOM 755 C C . GLN A 1 95 ? -11.750 -7.226 12.714 1.00 98.69 95 GLN A C 1
ATOM 757 O O . GLN A 1 95 ? -12.339 -7.490 13.759 1.00 98.69 95 GLN A O 1
ATOM 762 N N . ILE A 1 96 ? -10.429 -7.005 12.687 1.00 98.44 96 ILE A N 1
ATOM 763 C CA . ILE A 1 96 ? -9.574 -7.088 13.886 1.00 98.44 96 ILE A CA 1
ATOM 764 C C . ILE A 1 96 ? -10.063 -6.126 14.981 1.00 98.44 96 ILE A C 1
ATOM 766 O O . ILE A 1 96 ? -10.161 -6.504 16.149 1.00 98.44 96 ILE A O 1
ATOM 770 N N . VAL A 1 97 ? -10.415 -4.888 14.616 1.00 98.62 97 VAL A N 1
ATOM 771 C CA . VAL A 1 97 ? -10.967 -3.901 15.559 1.00 98.62 97 VAL A CA 1
ATOM 772 C C . VAL A 1 97 ? -12.296 -4.375 16.155 1.00 98.62 97 VAL A C 1
ATOM 774 O O . VAL A 1 97 ? -12.509 -4.239 17.362 1.00 98.62 97 VAL A O 1
ATOM 777 N N . GLN A 1 98 ? -13.190 -4.934 15.338 1.00 98.12 98 GLN A N 1
ATOM 778 C CA . GLN A 1 98 ? -14.490 -5.434 15.789 1.00 98.12 98 GLN A CA 1
ATOM 779 C C . GLN A 1 98 ? -14.362 -6.631 16.734 1.00 98.12 98 GLN A C 1
ATOM 781 O O . GLN A 1 98 ? -15.077 -6.671 17.738 1.00 98.12 98 GLN A O 1
ATOM 786 N N . ASP A 1 99 ? -13.424 -7.538 16.475 1.00 98.06 99 ASP A N 1
ATOM 787 C CA . ASP A 1 99 ? -13.240 -8.763 17.261 1.00 98.06 99 ASP A CA 1
ATOM 788 C C . ASP A 1 99 ? -12.419 -8.546 18.540 1.00 98.06 99 ASP A C 1
ATOM 790 O O . ASP A 1 99 ? -12.523 -9.326 19.487 1.00 98.06 99 ASP A O 1
ATOM 794 N N . SER A 1 100 ? -11.630 -7.470 18.610 1.00 97.88 100 SER A N 1
ATOM 795 C CA . SER A 1 100 ? -10.771 -7.200 19.766 1.00 97.88 100 SER A CA 1
ATOM 796 C C . SER A 1 100 ? -11.565 -6.968 21.057 1.00 97.88 100 SER A C 1
ATOM 798 O O . SER A 1 100 ? -12.592 -6.281 21.075 1.00 97.88 100 SER A O 1
ATOM 800 N N . LEU A 1 101 ? -11.048 -7.490 22.169 1.00 96.00 101 LEU A N 1
ATOM 801 C CA . LEU A 1 101 ? -11.584 -7.271 23.517 1.00 96.00 101 LEU A CA 1
ATOM 802 C C . LEU A 1 101 ? -10.787 -6.234 24.315 1.00 96.00 101 LEU A C 1
ATOM 804 O O . LEU A 1 101 ? -11.188 -5.872 25.418 1.00 96.00 101 LEU A O 1
ATOM 808 N N . ASP A 1 102 ? -9.675 -5.744 23.772 1.00 95.50 102 ASP A N 1
ATOM 809 C CA . ASP A 1 102 ? -8.799 -4.807 24.456 1.00 95.50 102 ASP A CA 1
ATOM 810 C C . ASP A 1 102 ? -8.454 -3.594 23.581 1.00 95.50 102 ASP A C 1
ATOM 812 O O . ASP A 1 102 ? -8.341 -3.663 22.352 1.00 95.50 102 ASP A O 1
ATOM 816 N N . ALA A 1 103 ? -8.292 -2.451 24.247 1.00 97.88 103 ALA A N 1
ATOM 817 C CA . ALA A 1 103 ? -8.030 -1.175 23.596 1.00 97.88 103 ALA A CA 1
ATOM 818 C C . ALA A 1 103 ? -6.635 -1.098 22.960 1.00 97.88 103 ALA A C 1
ATOM 820 O O . ALA A 1 103 ? -6.442 -0.354 21.998 1.00 97.88 103 ALA A O 1
ATOM 821 N N . LYS A 1 104 ? -5.655 -1.841 23.485 1.00 97.88 104 LYS A N 1
ATOM 822 C CA . LYS A 1 104 ? -4.277 -1.777 22.998 1.00 97.88 104 LYS A CA 1
ATOM 823 C C . LYS A 1 104 ? -4.182 -2.384 21.601 1.00 97.88 104 LYS A C 1
ATOM 825 O O . LYS A 1 104 ? -3.674 -1.721 20.706 1.00 97.88 104 LYS A O 1
ATOM 830 N N . THR A 1 105 ? -4.741 -3.574 21.401 1.00 98.31 105 THR A N 1
ATOM 831 C CA . THR A 1 105 ? -4.791 -4.249 20.098 1.00 98.31 105 THR A CA 1
ATOM 832 C C . THR A 1 105 ? -5.483 -3.385 19.041 1.00 98.31 105 THR A C 1
ATOM 834 O O . THR A 1 105 ? -4.987 -3.260 17.923 1.00 98.31 105 THR A O 1
ATOM 837 N N . ILE A 1 106 ? -6.589 -2.719 19.402 1.00 98.75 106 ILE A N 1
ATOM 838 C CA . ILE A 1 106 ? -7.295 -1.791 18.502 1.00 98.75 106 ILE A CA 1
ATOM 839 C C . ILE A 1 106 ? -6.389 -0.622 18.100 1.00 98.75 106 ILE A C 1
ATOM 841 O O . ILE A 1 106 ? -6.257 -0.316 16.914 1.00 98.75 106 ILE A O 1
ATOM 845 N N . ASN A 1 107 ? -5.758 0.031 19.078 1.00 98.56 107 ASN A N 1
ATOM 846 C CA . ASN A 1 107 ? -4.894 1.181 18.825 1.00 98.56 107 ASN A CA 1
ATOM 847 C C . ASN A 1 107 ? -3.677 0.806 17.974 1.00 98.56 107 ASN A C 1
ATOM 849 O O . ASN A 1 107 ? -3.381 1.502 17.004 1.00 98.56 107 ASN A O 1
ATOM 853 N N . ASP A 1 108 ? -3.013 -0.304 18.295 1.00 98.50 108 ASP A N 1
ATOM 854 C CA . ASP A 1 108 ? -1.852 -0.791 17.548 1.00 98.50 108 ASP A CA 1
ATOM 855 C C . ASP A 1 108 ? -2.224 -1.096 16.087 1.00 98.50 108 ASP A C 1
ATOM 857 O O . ASP A 1 108 ? -1.492 -0.716 15.175 1.00 98.50 108 ASP A O 1
ATOM 861 N N . GLN A 1 109 ? -3.393 -1.705 15.846 1.00 98.50 109 GLN A N 1
ATOM 862 C CA . GLN A 1 109 ? -3.883 -1.993 14.495 1.00 98.50 109 GLN A CA 1
ATOM 863 C C . GLN A 1 109 ? -4.129 -0.716 13.677 1.00 98.50 109 GLN A C 1
ATOM 865 O O . GLN A 1 109 ? -3.787 -0.658 12.493 1.00 98.50 109 GLN A O 1
ATOM 870 N N . VAL A 1 110 ? -4.718 0.314 14.293 1.00 98.69 110 VAL A N 1
ATOM 871 C CA . VAL A 1 110 ? -4.961 1.607 13.633 1.00 98.69 110 VAL A CA 1
ATOM 872 C C . VAL A 1 110 ? -3.647 2.326 13.333 1.00 98.69 110 VAL A C 1
ATOM 874 O O . VAL A 1 110 ? -3.496 2.870 12.239 1.00 98.69 110 VAL A O 1
ATOM 877 N N . ILE A 1 111 ? -2.699 2.325 14.276 1.00 98.75 111 ILE A N 1
ATOM 878 C CA . ILE A 1 111 ? -1.371 2.930 14.094 1.00 98.75 111 ILE A CA 1
ATOM 879 C C . ILE A 1 111 ? -0.632 2.240 12.947 1.00 98.75 111 ILE A C 1
ATOM 881 O O . ILE A 1 111 ? -0.219 2.911 12.005 1.00 98.75 111 ILE A O 1
ATOM 885 N N . ALA A 1 112 ? -0.549 0.908 12.965 1.00 98.62 112 ALA A N 1
ATOM 886 C CA . ALA A 1 112 ? 0.150 0.148 11.933 1.00 98.62 112 ALA A CA 1
ATOM 887 C C . ALA A 1 112 ? -0.409 0.420 10.526 1.00 98.62 112 ALA A C 1
ATOM 889 O O . ALA A 1 112 ? 0.352 0.589 9.572 1.00 98.62 112 ALA A O 1
ATOM 890 N N . LEU A 1 113 ? -1.737 0.507 10.385 1.00 98.69 113 LEU A N 1
ATOM 891 C CA . LEU A 1 113 ? -2.356 0.773 9.087 1.00 98.69 113 LEU A CA 1
ATOM 892 C C . LEU A 1 113 ? -2.153 2.228 8.624 1.00 98.69 113 LEU A C 1
ATOM 894 O O . LEU A 1 113 ? -1.925 2.459 7.439 1.00 98.69 113 LEU A O 1
ATOM 898 N N . LYS A 1 114 ? -2.178 3.202 9.545 1.00 98.81 114 LYS A N 1
ATOM 899 C CA . LYS A 1 114 ? -1.839 4.611 9.260 1.00 98.81 114 LYS A CA 1
ATOM 900 C C . LYS A 1 114 ? -0.392 4.782 8.806 1.00 98.81 114 LYS A C 1
ATOM 902 O O . LYS A 1 114 ? -0.123 5.535 7.866 1.00 98.81 114 LYS A O 1
ATOM 907 N N . ASP A 1 115 ? 0.528 4.082 9.461 1.00 98.75 115 ASP A N 1
ATOM 908 C CA . ASP A 1 115 ? 1.944 4.108 9.109 1.00 98.75 115 ASP A CA 1
ATOM 909 C C . ASP A 1 115 ? 2.165 3.521 7.712 1.00 98.75 115 ASP A C 1
ATOM 911 O O . ASP A 1 115 ? 2.916 4.089 6.917 1.00 98.75 115 ASP A O 1
ATOM 915 N N . LEU A 1 116 ? 1.481 2.422 7.379 1.00 98.69 116 LEU A N 1
ATOM 916 C CA . LEU A 1 116 ? 1.521 1.842 6.037 1.00 98.69 116 LEU A CA 1
ATOM 917 C C . LEU A 1 116 ? 0.938 2.794 4.979 1.00 98.69 116 LEU A C 1
ATOM 919 O O . LEU A 1 116 ? 1.555 2.985 3.933 1.00 98.69 116 LEU A O 1
ATOM 923 N N . ASP A 1 117 ? -0.207 3.426 5.254 1.00 98.88 117 ASP A N 1
ATOM 924 C CA . ASP A 1 117 ? -0.829 4.408 4.351 1.00 98.88 117 ASP A CA 1
ATOM 925 C C . ASP A 1 117 ? 0.117 5.571 4.031 1.00 98.88 117 ASP A C 1
ATOM 927 O O . ASP A 1 117 ? 0.302 5.936 2.868 1.00 98.88 117 ASP A O 1
ATOM 931 N N . THR A 1 118 ? 0.788 6.085 5.064 1.00 98.81 118 THR A N 1
ATOM 932 C CA . THR A 1 118 ? 1.778 7.160 4.941 1.00 98.81 118 THR A CA 1
ATOM 933 C C . THR A 1 118 ? 2.984 6.718 4.113 1.00 98.81 118 THR A C 1
ATOM 935 O O . THR A 1 118 ? 3.436 7.452 3.233 1.00 98.81 118 THR A O 1
ATOM 938 N N . GLN A 1 119 ? 3.504 5.511 4.358 1.00 98.81 119 GLN A N 1
ATOM 939 C CA . GLN A 1 119 ? 4.623 4.958 3.591 1.00 98.81 119 GLN A CA 1
ATOM 940 C C . GLN A 1 119 ? 4.279 4.804 2.107 1.00 98.81 119 GLN A C 1
ATOM 942 O O . GLN A 1 119 ? 5.084 5.188 1.260 1.00 98.81 119 GLN A O 1
ATOM 947 N N . ILE A 1 120 ? 3.085 4.297 1.781 1.00 98.88 120 ILE A N 1
ATOM 948 C CA . ILE A 1 120 ? 2.630 4.172 0.390 1.00 98.88 120 ILE A CA 1
ATOM 949 C C . ILE A 1 120 ? 2.522 5.557 -0.254 1.00 98.88 120 ILE A C 1
ATOM 951 O O . ILE A 1 120 ? 3.056 5.758 -1.343 1.00 98.88 120 ILE A O 1
ATOM 955 N N . GLY A 1 121 ? 1.899 6.528 0.422 1.00 98.81 121 GLY A N 1
ATOM 956 C CA . GLY A 1 121 ? 1.782 7.901 -0.079 1.00 98.81 121 GLY A CA 1
ATOM 957 C C . GLY A 1 121 ? 3.139 8.544 -0.388 1.00 98.81 121 GLY A C 1
ATOM 958 O O . GLY A 1 121 ? 3.340 9.081 -1.478 1.00 98.81 121 GLY A O 1
ATOM 959 N N . ASN A 1 122 ? 4.107 8.424 0.526 1.00 98.75 122 ASN A N 1
ATOM 960 C CA . ASN A 1 122 ? 5.467 8.930 0.312 1.00 98.75 122 ASN A CA 1
ATOM 961 C C . ASN A 1 122 ? 6.158 8.224 -0.859 1.00 98.75 122 ASN A C 1
ATOM 963 O O . ASN A 1 122 ? 6.758 8.878 -1.714 1.00 98.75 122 ASN A O 1
ATOM 967 N N . LYS A 1 123 ? 6.016 6.899 -0.949 1.00 98.81 123 LYS A N 1
ATOM 968 C CA . LYS A 1 123 ? 6.624 6.116 -2.023 1.00 98.81 123 LYS A CA 1
ATOM 969 C C . LYS A 1 123 ? 6.052 6.463 -3.397 1.00 98.81 123 LYS A C 1
ATOM 971 O O . LYS A 1 123 ? 6.810 6.513 -4.360 1.00 98.81 123 LYS A O 1
ATOM 976 N N . LYS A 1 124 ? 4.758 6.790 -3.501 1.00 98.81 124 LYS A N 1
ATOM 977 C CA . LYS A 1 124 ? 4.161 7.316 -4.745 1.00 98.81 124 LYS A CA 1
ATOM 978 C C . LYS A 1 124 ? 4.824 8.619 -5.187 1.00 98.81 124 LYS A C 1
ATOM 980 O O . LYS A 1 124 ? 5.127 8.788 -6.365 1.00 98.81 124 LYS A O 1
ATOM 985 N N . ILE A 1 125 ? 5.064 9.540 -4.252 1.00 98.69 125 ILE A N 1
ATOM 986 C CA . ILE A 1 125 ? 5.714 10.826 -4.543 1.00 98.69 125 ILE A CA 1
ATOM 987 C C . ILE A 1 125 ? 7.138 10.600 -5.061 1.00 98.69 125 ILE A C 1
ATOM 989 O O . ILE A 1 125 ? 7.521 11.175 -6.082 1.00 98.69 125 ILE A O 1
ATOM 993 N N . GLU A 1 126 ? 7.909 9.750 -4.382 1.00 98.75 126 GLU A N 1
ATOM 994 C CA . GLU A 1 126 ? 9.277 9.412 -4.782 1.00 98.75 126 GLU A CA 1
ATOM 995 C C . GLU A 1 126 ? 9.312 8.711 -6.143 1.00 98.75 126 GLU A C 1
ATOM 997 O O . GLU A 1 126 ? 10.043 9.145 -7.033 1.00 98.75 126 GLU A O 1
ATOM 1002 N N . ALA A 1 127 ? 8.459 7.707 -6.353 1.00 98.81 127 ALA A N 1
ATOM 1003 C CA . ALA A 1 127 ? 8.350 6.990 -7.619 1.00 98.81 127 ALA A CA 1
ATOM 1004 C C . ALA A 1 127 ? 7.998 7.927 -8.785 1.00 98.81 127 ALA A C 1
ATOM 1006 O O . ALA A 1 127 ? 8.648 7.895 -9.828 1.00 98.81 127 ALA A O 1
ATOM 1007 N N . ASN A 1 128 ? 7.037 8.836 -8.592 1.00 98.69 128 ASN A N 1
ATOM 1008 C CA . ASN A 1 128 ? 6.662 9.831 -9.599 1.00 98.69 128 ASN A CA 1
ATOM 1009 C C . ASN A 1 128 ? 7.803 10.794 -9.958 1.00 98.69 128 ASN A C 1
ATOM 1011 O O . ASN A 1 128 ? 7.811 11.331 -11.070 1.00 98.69 128 ASN A O 1
ATOM 1015 N N . LYS A 1 129 ? 8.743 11.038 -9.035 1.00 98.50 129 LYS A N 1
ATOM 1016 C CA . LYS A 1 129 ? 9.971 11.787 -9.314 1.00 98.50 129 LYS A CA 1
ATOM 1017 C C . LYS A 1 129 ? 10.953 10.929 -10.109 1.00 98.50 129 LYS A C 1
ATOM 1019 O O . LYS A 1 129 ? 11.394 11.369 -11.163 1.00 98.50 129 LYS A O 1
ATOM 1024 N N . THR A 1 130 ? 11.222 9.705 -9.658 1.00 98.44 130 THR A N 1
ATOM 1025 C CA . THR A 1 130 ? 12.124 8.763 -10.338 1.00 98.44 130 THR A CA 1
ATOM 1026 C C . THR A 1 130 ? 11.721 8.514 -11.792 1.00 98.44 130 THR A C 1
ATOM 1028 O O . THR A 1 130 ? 12.584 8.518 -12.662 1.00 98.44 130 THR A O 1
ATOM 1031 N N . LEU A 1 131 ? 10.423 8.381 -12.084 1.00 98.62 131 LEU A N 1
ATOM 1032 C CA . LEU A 1 131 ? 9.920 8.196 -13.451 1.00 98.62 131 LEU A CA 1
ATOM 1033 C C . LEU A 1 131 ? 10.296 9.343 -14.401 1.00 98.62 131 LEU A C 1
ATOM 1035 O O . LEU A 1 131 ? 10.523 9.101 -15.581 1.00 98.62 131 LEU A O 1
ATOM 1039 N N . LYS A 1 132 ? 10.388 10.582 -13.903 1.00 97.12 132 LYS A N 1
ATOM 1040 C CA . LYS A 1 132 ? 10.799 11.745 -14.710 1.00 97.12 132 LYS A CA 1
ATOM 1041 C C . LYS A 1 132 ? 12.302 11.784 -14.974 1.00 97.12 132 LYS A C 1
ATOM 1043 O O . LYS A 1 132 ? 12.727 12.441 -15.916 1.00 97.12 132 LYS A O 1
ATOM 1048 N N . ASP A 1 133 ? 13.083 11.099 -14.143 1.00 97.44 133 ASP A N 1
ATOM 1049 C CA . ASP A 1 133 ? 14.539 11.034 -14.258 1.00 97.44 133 ASP A CA 1
ATOM 1050 C C . ASP A 1 133 ? 14.991 9.896 -15.204 1.00 97.44 133 ASP A C 1
ATOM 1052 O O . ASP A 1 133 ? 16.180 9.758 -15.499 1.00 97.44 133 ASP A O 1
ATOM 1056 N N . PHE A 1 134 ? 14.063 9.067 -15.700 1.00 97.56 134 PHE A N 1
ATOM 1057 C CA . PHE A 1 134 ? 14.342 8.025 -16.689 1.00 97.56 134 PHE A CA 1
ATOM 1058 C C . PHE A 1 134 ? 14.420 8.612 -18.106 1.00 97.56 134 PHE A C 1
ATOM 1060 O O . PHE A 1 134 ? 13.405 8.840 -18.759 1.00 97.56 134 PHE A O 1
ATOM 1067 N N . ASN A 1 135 ? 15.646 8.819 -18.598 1.00 92.31 135 ASN A N 1
ATOM 1068 C CA . ASN A 1 135 ? 15.920 9.473 -19.888 1.00 92.31 135 ASN A CA 1
ATOM 1069 C C . ASN A 1 135 ? 15.390 8.711 -21.113 1.00 92.31 135 ASN A C 1
ATOM 1071 O O . ASN A 1 135 ? 15.187 9.311 -22.167 1.00 92.31 135 ASN A O 1
ATOM 1075 N N . GLY A 1 136 ? 15.200 7.397 -20.999 1.00 94.19 136 GLY A N 1
ATOM 1076 C CA . GLY A 1 136 ? 14.663 6.570 -22.074 1.00 94.19 136 GLY A CA 1
ATOM 1077 C C . GLY A 1 136 ? 13.143 6.602 -22.194 1.00 94.19 136 GLY A C 1
ATOM 1078 O O . GLY A 1 136 ? 12.610 6.137 -23.200 1.00 94.19 136 GLY A O 1
ATOM 1079 N N . LEU A 1 137 ? 12.417 7.120 -21.201 1.00 97.50 137 LEU A N 1
ATOM 1080 C CA . LEU A 1 137 ? 10.961 7.208 -21.279 1.00 97.50 137 LEU A CA 1
ATOM 1081 C C . LEU A 1 137 ? 10.517 8.426 -22.087 1.00 97.50 137 LEU A C 1
ATOM 1083 O O . LEU A 1 137 ? 11.068 9.517 -21.969 1.00 97.50 137 LEU A O 1
ATOM 1087 N N . ARG A 1 138 ? 9.469 8.243 -22.895 1.00 95.00 138 ARG A N 1
ATOM 1088 C CA . ARG A 1 138 ? 8.772 9.351 -23.559 1.00 95.00 138 ARG A CA 1
ATOM 1089 C C . ARG A 1 138 ? 7.728 9.934 -22.613 1.00 95.00 138 ARG A C 1
ATOM 1091 O O . ARG A 1 138 ? 7.239 9.232 -21.733 1.00 95.00 138 ARG A O 1
ATOM 1098 N N . ASP A 1 139 ? 7.288 11.163 -22.867 1.00 96.44 139 ASP A N 1
ATOM 1099 C CA . ASP A 1 139 ? 6.270 11.833 -22.040 1.00 96.44 139 ASP A CA 1
ATOM 1100 C C . ASP A 1 139 ? 5.004 10.983 -21.832 1.00 96.44 139 ASP A C 1
ATOM 1102 O O . ASP A 1 139 ? 4.476 10.911 -20.725 1.00 96.44 139 ASP A O 1
ATOM 1106 N N . ALA A 1 140 ? 4.541 10.293 -22.879 1.00 96.88 140 ALA A N 1
ATOM 1107 C CA . ALA A 1 140 ? 3.386 9.401 -22.791 1.00 96.88 140 ALA A CA 1
ATOM 1108 C C . ALA A 1 140 ? 3.638 8.190 -21.874 1.00 96.88 140 ALA A C 1
ATOM 1110 O O . ALA A 1 140 ? 2.744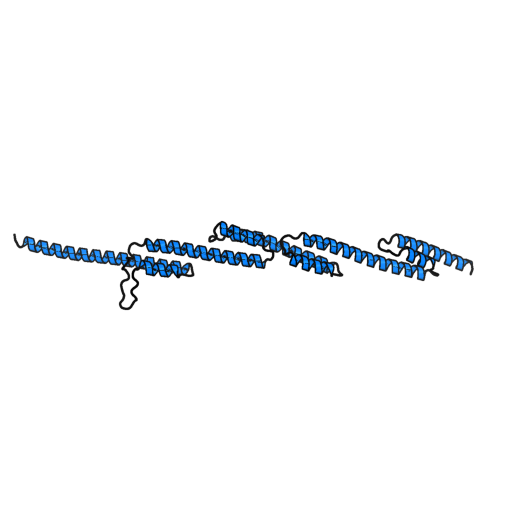 7.804 -21.126 1.00 96.88 140 ALA A O 1
ATOM 1111 N N . ASP A 1 141 ? 4.852 7.630 -21.897 1.00 97.62 141 ASP A N 1
ATOM 1112 C CA . ASP A 1 141 ? 5.232 6.513 -21.027 1.00 97.62 141 ASP A CA 1
ATOM 1113 C C . ASP A 1 141 ? 5.331 6.977 -19.569 1.00 97.62 141 ASP A C 1
ATOM 1115 O O . ASP A 1 141 ? 4.874 6.285 -18.663 1.00 97.62 141 ASP A O 1
ATOM 1119 N N . VAL A 1 142 ? 5.890 8.172 -19.337 1.00 98.12 142 VAL A N 1
ATOM 1120 C CA . VAL A 1 142 ? 5.948 8.776 -17.999 1.00 98.12 142 VAL A CA 1
ATOM 1121 C C . VAL A 1 142 ? 4.537 8.934 -17.441 1.00 98.12 142 VAL A C 1
ATOM 1123 O O . VAL A 1 142 ? 4.286 8.487 -16.327 1.00 98.12 142 VAL A O 1
ATOM 1126 N N . ILE A 1 143 ? 3.607 9.511 -18.209 1.00 98.38 143 ILE A N 1
ATOM 1127 C CA . ILE A 1 143 ? 2.211 9.691 -17.781 1.00 98.38 143 ILE A CA 1
ATOM 1128 C C . ILE A 1 143 ? 1.562 8.343 -17.438 1.00 98.38 143 ILE A C 1
ATOM 1130 O O . ILE A 1 143 ? 0.991 8.201 -16.359 1.00 98.38 143 ILE A O 1
ATOM 1134 N N . GLU A 1 144 ? 1.704 7.339 -18.306 1.00 98.56 144 GLU A N 1
ATOM 1135 C CA . GLU A 1 144 ? 1.143 6.001 -18.085 1.00 98.56 144 GLU A CA 1
ATOM 1136 C C . GLU A 1 144 ? 1.642 5.375 -16.772 1.00 98.56 144 GLU A C 1
ATOM 1138 O O . GLU A 1 144 ? 0.851 4.881 -15.962 1.00 98.56 144 GLU A O 1
ATOM 1143 N N . PHE A 1 145 ? 2.954 5.412 -16.522 1.00 98.81 145 PHE A N 1
ATOM 1144 C CA . PHE A 1 145 ? 3.513 4.858 -15.291 1.00 98.81 145 PHE A CA 1
ATOM 1145 C C . PHE A 1 145 ? 3.138 5.676 -14.055 1.00 98.81 145 PHE A C 1
ATOM 1147 O O . PHE A 1 145 ? 2.899 5.087 -13.001 1.00 98.81 145 PHE A O 1
ATOM 1154 N N . GLN A 1 146 ? 3.037 7.003 -14.162 1.00 98.75 146 GLN A N 1
ATOM 1155 C CA . GLN A 1 146 ? 2.581 7.844 -13.055 1.00 98.75 146 GLN A CA 1
ATOM 1156 C C . GLN A 1 146 ? 1.135 7.525 -12.662 1.00 98.75 146 GLN A C 1
ATOM 1158 O O . GLN A 1 146 ? 0.836 7.412 -11.473 1.00 98.75 146 GLN A O 1
ATOM 1163 N N . ASP A 1 147 ? 0.247 7.308 -13.634 1.00 98.81 147 ASP A N 1
ATOM 1164 C CA . ASP A 1 147 ? -1.137 6.907 -13.368 1.00 98.81 147 ASP A CA 1
ATOM 1165 C C . ASP A 1 147 ? -1.197 5.559 -12.638 1.00 98.81 147 ASP A C 1
ATOM 1167 O O . ASP A 1 147 ? -1.915 5.412 -11.644 1.00 98.81 147 ASP A O 1
ATOM 1171 N N . ARG A 1 148 ? -0.373 4.594 -13.062 1.00 98.81 148 ARG A N 1
ATOM 1172 C CA . ARG A 1 148 ? -0.248 3.292 -12.390 1.00 98.81 148 ARG A CA 1
ATOM 1173 C C . ARG A 1 148 ? 0.295 3.428 -10.966 1.00 98.81 148 ARG A C 1
ATOM 1175 O O . ARG A 1 148 ? -0.271 2.833 -10.052 1.00 98.81 148 ARG A O 1
ATOM 1182 N N . VAL A 1 149 ? 1.345 4.228 -10.751 1.00 98.81 149 VAL A N 1
ATOM 1183 C CA . VAL A 1 149 ? 1.900 4.509 -9.411 1.00 98.81 149 VAL A CA 1
ATOM 1184 C C . VAL A 1 149 ? 0.837 5.138 -8.512 1.00 98.81 149 VAL A C 1
ATOM 1186 O O . VAL A 1 149 ? 0.671 4.728 -7.365 1.00 98.81 149 VAL A O 1
ATOM 1189 N N . ASN A 1 150 ? 0.078 6.107 -9.025 1.00 98.44 150 ASN A N 1
ATOM 1190 C CA . ASN A 1 150 ? -0.974 6.776 -8.265 1.00 98.44 150 ASN A CA 1
ATOM 1191 C C . ASN A 1 150 ? -2.117 5.821 -7.892 1.00 98.44 150 ASN A C 1
ATOM 1193 O O . ASN A 1 150 ? -2.683 5.953 -6.803 1.00 98.44 150 ASN A O 1
ATOM 1197 N N . GLY A 1 151 ? -2.413 4.841 -8.751 1.00 98.44 151 GLY A N 1
ATOM 1198 C CA . GLY A 1 151 ? -3.396 3.784 -8.507 1.00 98.44 151 GLY A CA 1
ATOM 1199 C C . GLY A 1 151 ? -2.919 2.640 -7.604 1.00 98.44 151 GLY A C 1
ATOM 1200 O O . GLY A 1 151 ? -3.757 1.907 -7.086 1.00 98.44 151 GLY A O 1
ATOM 1201 N N . ALA A 1 152 ? -1.612 2.487 -7.380 1.00 98.69 152 ALA A N 1
ATOM 1202 C CA . ALA A 1 152 ? -1.069 1.416 -6.549 1.00 98.69 152 ALA A CA 1
ATOM 1203 C C . ALA A 1 152 ? -1.523 1.537 -5.084 1.00 98.69 152 ALA A C 1
ATOM 1205 O O . ALA A 1 152 ? -1.642 2.634 -4.532 1.00 98.69 152 ALA A O 1
ATOM 1206 N N . THR A 1 153 ? -1.747 0.400 -4.436 1.00 98.50 153 THR A N 1
ATOM 1207 C CA . THR A 1 153 ? -2.234 0.308 -3.050 1.00 98.50 153 THR A CA 1
ATOM 1208 C C . THR A 1 153 ? -1.276 -0.423 -2.116 1.00 98.50 153 TH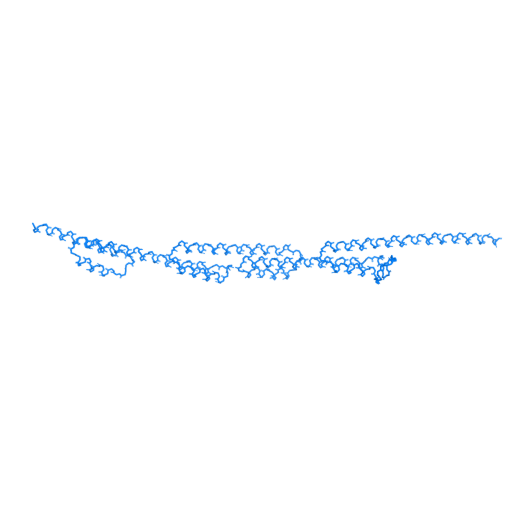R A C 1
ATOM 1210 O O . THR A 1 153 ? -1.577 -0.638 -0.941 1.00 98.50 153 THR A O 1
ATOM 1213 N N . SER A 1 154 ? -0.096 -0.786 -2.621 1.00 98.56 154 SER A N 1
ATOM 1214 C CA . SER A 1 154 ? 0.973 -1.400 -1.844 1.00 98.56 154 SER A CA 1
ATOM 1215 C C . SER A 1 154 ? 2.348 -0.886 -2.263 1.00 98.56 154 SER A C 1
ATOM 1217 O O . SER A 1 154 ? 2.549 -0.389 -3.371 1.00 98.56 154 SER A O 1
ATOM 1219 N N . LEU A 1 155 ? 3.325 -1.032 -1.365 1.00 98.62 155 LEU A N 1
ATOM 1220 C CA . LEU A 1 155 ? 4.717 -0.675 -1.651 1.00 98.62 155 LEU A CA 1
ATOM 1221 C C . LEU A 1 155 ? 5.318 -1.545 -2.763 1.00 98.62 155 LEU A C 1
ATOM 1223 O O . LEU A 1 155 ? 6.130 -1.039 -3.533 1.00 98.62 155 LEU A O 1
ATOM 1227 N N . GLN A 1 156 ? 4.911 -2.817 -2.832 1.00 98.56 156 GLN A N 1
ATOM 1228 C CA . GLN A 1 156 ? 5.399 -3.776 -3.821 1.00 98.56 156 GLN A CA 1
ATOM 1229 C C . GLN A 1 156 ? 4.887 -3.445 -5.223 1.00 98.56 156 GLN A C 1
ATOM 1231 O O . GLN A 1 156 ? 5.675 -3.424 -6.157 1.00 98.56 156 GLN A O 1
ATOM 1236 N N . GLU A 1 157 ? 3.601 -3.107 -5.371 1.00 98.75 157 GLU A N 1
ATOM 1237 C CA . GLU A 1 157 ? 3.052 -2.681 -6.667 1.00 98.75 157 GLU A CA 1
ATOM 1238 C C . GLU A 1 157 ? 3.811 -1.472 -7.226 1.00 98.75 157 GLU A C 1
ATOM 1240 O O . GLU A 1 157 ? 4.110 -1.429 -8.416 1.00 98.75 157 GLU A O 1
ATOM 1245 N N . ILE A 1 158 ? 4.171 -0.505 -6.371 1.00 98.88 158 ILE A N 1
ATOM 1246 C CA . ILE A 1 158 ? 4.966 0.656 -6.793 1.00 98.88 158 ILE A CA 1
ATOM 1247 C C . ILE A 1 158 ? 6.369 0.227 -7.254 1.00 98.88 158 ILE A C 1
ATOM 1249 O O . ILE A 1 158 ? 6.844 0.724 -8.275 1.00 98.88 158 ILE A O 1
ATOM 1253 N N . ASP A 1 159 ? 7.026 -0.693 -6.539 1.00 98.81 159 ASP A N 1
ATOM 1254 C CA . ASP A 1 159 ? 8.345 -1.218 -6.933 1.00 98.81 159 ASP A CA 1
ATOM 1255 C C . ASP A 1 159 ? 8.300 -1.976 -8.263 1.00 98.81 159 ASP A C 1
ATOM 1257 O O . ASP A 1 159 ? 9.180 -1.800 -9.111 1.00 98.81 159 ASP A O 1
ATOM 1261 N N . ASP A 1 160 ? 7.266 -2.788 -8.469 1.00 98.81 160 ASP A N 1
ATOM 1262 C CA . ASP A 1 160 ? 7.074 -3.549 -9.702 1.00 98.81 160 ASP A CA 1
ATOM 1263 C C . ASP A 1 160 ? 6.861 -2.600 -10.891 1.00 98.81 160 ASP A C 1
ATOM 1265 O O . ASP A 1 160 ? 7.481 -2.768 -11.944 1.00 98.81 160 ASP A O 1
ATOM 1269 N N . ILE A 1 161 ? 6.064 -1.540 -10.702 1.00 98.88 161 ILE A N 1
ATOM 1270 C CA . ILE A 1 161 ? 5.855 -0.493 -11.712 1.00 98.88 161 ILE A CA 1
ATOM 1271 C C . ILE A 1 161 ? 7.168 0.228 -12.042 1.00 98.88 161 ILE A C 1
ATOM 1273 O O . ILE A 1 161 ? 7.478 0.427 -13.217 1.00 98.88 161 ILE A O 1
ATOM 1277 N N . LEU A 1 162 ? 7.959 0.609 -11.034 1.00 98.81 162 LEU A N 1
ATOM 1278 C CA . LEU A 1 162 ? 9.258 1.254 -11.255 1.00 98.81 162 LEU A CA 1
ATOM 1279 C C . LEU A 1 162 ? 10.243 0.340 -11.988 1.00 98.81 162 LEU A C 1
ATOM 1281 O O . LEU A 1 162 ? 11.002 0.813 -12.835 1.00 98.81 162 LEU A O 1
ATOM 1285 N N . THR A 1 163 ? 10.224 -0.957 -11.684 1.00 98.75 163 THR A N 1
ATOM 1286 C CA . THR A 1 163 ? 11.068 -1.956 -12.347 1.00 98.75 163 THR A CA 1
ATOM 1287 C C . THR A 1 163 ? 10.708 -2.070 -13.824 1.00 98.75 163 THR A C 1
ATOM 1289 O O . THR A 1 163 ? 11.589 -1.995 -14.679 1.00 98.75 163 THR A O 1
ATOM 1292 N N . GLU A 1 164 ? 9.415 -2.163 -14.138 1.00 98.75 164 GLU A N 1
ATOM 1293 C CA . GLU A 1 164 ? 8.929 -2.194 -15.519 1.00 98.75 164 GLU A CA 1
ATOM 1294 C C . GLU A 1 164 ? 9.283 -0.907 -16.280 1.00 98.75 164 GLU A C 1
ATOM 1296 O O . GLU A 1 164 ? 9.787 -0.957 -17.405 1.00 98.75 164 GLU A O 1
ATOM 1301 N N . ALA A 1 165 ? 9.090 0.252 -15.646 1.00 98.69 165 ALA A N 1
ATOM 1302 C CA . ALA A 1 165 ? 9.446 1.544 -16.216 1.00 98.69 165 ALA A CA 1
ATOM 1303 C C . ALA A 1 165 ? 10.948 1.664 -16.491 1.00 98.69 165 ALA A C 1
ATOM 1305 O O . ALA A 1 165 ? 11.350 2.178 -17.538 1.00 98.69 165 ALA A O 1
ATOM 1306 N N . LYS A 1 166 ? 11.787 1.145 -15.587 1.00 98.44 166 LYS A N 1
ATOM 1307 C CA . LYS A 1 166 ? 13.237 1.123 -15.773 1.00 98.44 166 LYS A CA 1
ATOM 1308 C C . LYS A 1 166 ? 13.629 0.237 -16.953 1.00 98.44 166 LYS A C 1
ATOM 1310 O O . LYS A 1 166 ? 14.402 0.684 -17.795 1.00 98.44 166 LYS A O 1
ATOM 1315 N N . THR A 1 167 ? 13.061 -0.965 -17.061 1.00 97.75 167 THR A N 1
ATOM 1316 C CA . THR A 1 167 ? 13.301 -1.856 -18.207 1.00 97.75 167 THR A CA 1
ATOM 1317 C C . THR A 1 167 ? 12.923 -1.183 -19.525 1.00 97.75 167 THR A C 1
ATOM 1319 O O . THR A 1 167 ? 13.732 -1.153 -20.447 1.00 97.75 167 THR A O 1
ATOM 1322 N N . LYS A 1 168 ? 11.744 -0.555 -19.597 1.00 98.06 168 LYS A N 1
ATOM 1323 C CA . LYS A 1 168 ? 11.303 0.156 -20.804 1.00 98.06 168 LYS A CA 1
ATOM 1324 C C . LYS A 1 168 ? 12.208 1.346 -21.147 1.00 98.06 168 LYS A C 1
ATOM 1326 O O . LYS A 1 168 ? 12.508 1.564 -22.319 1.00 98.06 168 LYS A O 1
ATOM 1331 N N . SER A 1 169 ? 12.673 2.094 -20.143 1.00 97.94 169 SER A N 1
ATOM 1332 C CA . SER A 1 169 ? 13.663 3.161 -20.336 1.00 97.94 169 SER A CA 1
ATOM 1333 C C . SER A 1 169 ? 14.964 2.618 -20.928 1.00 97.94 169 SER A C 1
ATOM 1335 O O . SER A 1 169 ? 15.476 3.179 -21.894 1.00 97.94 169 SER A O 1
ATOM 1337 N N . ASP A 1 170 ? 15.493 1.530 -20.370 1.00 95.94 170 ASP A N 1
ATOM 1338 C CA . ASP A 1 170 ? 16.756 0.933 -20.815 1.00 95.94 170 ASP A CA 1
ATOM 1339 C C . ASP A 1 170 ? 16.658 0.392 -22.247 1.00 95.94 170 ASP A C 1
ATOM 1341 O O . ASP A 1 170 ? 17.561 0.618 -23.056 1.00 95.94 170 ASP A O 1
ATOM 1345 N N . ASP A 1 171 ? 15.539 -0.249 -22.591 1.00 95.88 171 ASP A N 1
ATOM 1346 C CA . ASP A 1 171 ? 15.275 -0.742 -23.945 1.00 95.88 171 ASP A CA 1
ATOM 1347 C C . ASP A 1 171 ? 15.193 0.407 -24.962 1.00 95.88 171 ASP A C 1
ATOM 1349 O O . ASP A 1 171 ? 15.774 0.327 -26.049 1.00 95.88 171 ASP A O 1
ATOM 1353 N N . ASN A 1 172 ? 14.524 1.508 -24.602 1.00 96.00 172 ASN A N 1
ATOM 1354 C CA . ASN A 1 172 ? 14.438 2.696 -25.450 1.00 96.00 172 ASN A CA 1
ATOM 1355 C C . ASN A 1 172 ? 15.812 3.357 -25.652 1.00 96.00 172 ASN A C 1
ATOM 1357 O O . ASN A 1 172 ? 16.161 3.714 -26.780 1.00 96.00 172 ASN A O 1
ATOM 1361 N N . GLU A 1 173 ? 16.617 3.500 -24.595 1.00 95.31 173 GLU A N 1
ATOM 1362 C CA . GLU A 1 173 ? 17.983 4.033 -24.699 1.00 95.31 173 GLU A CA 1
ATOM 1363 C C . GLU A 1 173 ? 18.876 3.145 -25.573 1.00 95.31 173 GLU A C 1
ATOM 1365 O O . GLU A 1 173 ? 19.634 3.645 -26.412 1.00 95.31 173 GLU A O 1
ATOM 1370 N N . LEU A 1 174 ? 18.772 1.824 -25.409 1.00 96.00 174 LEU A N 1
ATOM 1371 C CA . LEU A 1 174 ? 19.495 0.862 -26.232 1.00 96.00 174 LEU A CA 1
ATOM 1372 C C . LEU A 1 174 ? 19.110 1.013 -27.708 1.00 96.00 174 LEU A C 1
ATOM 1374 O O . LEU A 1 174 ? 19.990 1.053 -28.569 1.00 96.00 174 LEU A O 1
ATOM 1378 N N . GLN A 1 175 ? 17.815 1.135 -27.999 1.00 96.00 175 GLN A N 1
ATOM 1379 C CA . GLN A 1 175 ? 17.306 1.298 -29.357 1.00 96.00 175 GLN A CA 1
ATOM 1380 C C . GLN A 1 175 ? 17.783 2.608 -30.001 1.00 96.00 175 GLN A C 1
ATOM 1382 O O . GLN A 1 175 ? 18.267 2.583 -31.133 1.00 96.00 175 GLN A O 1
ATOM 1387 N N . LEU A 1 176 ? 17.756 3.728 -29.272 1.00 94.88 176 LEU A N 1
ATOM 1388 C CA . LEU A 1 176 ? 18.293 5.006 -29.755 1.00 94.88 176 LEU A CA 1
ATOM 1389 C C . LEU A 1 176 ? 19.791 4.914 -30.074 1.00 94.88 176 LEU A C 1
ATOM 1391 O O . LEU A 1 176 ? 20.247 5.425 -31.100 1.00 94.88 176 LEU A O 1
ATOM 1395 N N . LYS A 1 177 ? 20.572 4.223 -29.232 1.00 96.25 177 LYS A N 1
ATOM 1396 C CA . LYS A 1 177 ? 21.994 3.977 -29.514 1.00 96.25 177 LYS A CA 1
ATOM 1397 C C . LYS A 1 177 ? 22.197 3.108 -30.755 1.00 96.25 177 LYS A C 1
ATOM 1399 O O . LYS A 1 177 ? 23.127 3.377 -31.515 1.00 96.25 177 LYS A O 1
ATOM 1404 N N . LYS A 1 178 ? 21.349 2.096 -30.984 1.00 97.69 178 LYS A N 1
ATOM 1405 C CA . LYS A 1 178 ? 21.394 1.295 -32.219 1.00 97.69 178 LYS A CA 1
ATOM 1406 C C . LYS A 1 178 ? 21.136 2.169 -33.435 1.00 97.69 178 LYS A C 1
ATOM 1408 O O . LYS A 1 178 ? 21.928 2.139 -34.366 1.00 97.69 178 LYS A O 1
ATOM 1413 N N . GLU A 1 179 ? 20.078 2.971 -33.411 1.00 97.25 179 GLU A N 1
ATOM 1414 C CA . GLU A 1 179 ? 19.715 3.864 -34.516 1.00 97.25 179 GLU A CA 1
ATOM 1415 C C . GLU A 1 179 ? 20.846 4.843 -34.853 1.00 97.25 179 GLU A C 1
ATOM 1417 O O . GLU A 1 179 ? 21.229 4.957 -36.017 1.00 97.25 179 GLU A O 1
ATOM 1422 N N . ALA A 1 180 ? 21.454 5.468 -33.840 1.00 97.12 180 ALA A N 1
ATOM 1423 C CA . ALA A 1 180 ? 22.597 6.359 -34.031 1.00 97.12 180 ALA A CA 1
ATOM 1424 C C . ALA A 1 180 ? 23.817 5.636 -34.636 1.00 97.12 180 ALA A C 1
ATOM 1426 O O . ALA A 1 180 ? 24.430 6.139 -35.577 1.00 97.12 180 ALA A O 1
ATOM 1427 N N . ALA A 1 181 ? 24.156 4.445 -34.132 1.00 97.81 181 ALA A N 1
ATOM 1428 C CA . ALA A 1 181 ? 25.271 3.654 -34.650 1.00 97.81 181 ALA A CA 1
ATOM 1429 C C . ALA A 1 181 ? 25.030 3.173 -36.092 1.00 97.81 181 ALA A C 1
ATOM 1431 O O . ALA A 1 181 ? 25.946 3.200 -36.913 1.00 97.81 181 ALA A O 1
ATOM 1432 N N . LEU A 1 182 ? 23.803 2.757 -36.419 1.00 96.50 182 LEU A N 1
ATOM 1433 C CA . LEU A 1 182 ? 23.420 2.345 -37.772 1.00 96.50 182 LEU A CA 1
ATOM 1434 C C . LEU A 1 182 ? 23.505 3.508 -38.763 1.00 96.50 182 LEU A C 1
ATOM 1436 O O . LEU A 1 182 ? 24.010 3.323 -39.870 1.00 96.50 182 LEU A O 1
ATOM 1440 N N . GLU A 1 183 ? 23.048 4.698 -38.371 1.00 97.19 183 GLU A N 1
ATOM 1441 C CA . GLU A 1 183 ? 23.142 5.891 -39.213 1.00 97.19 183 GLU A CA 1
ATOM 1442 C C . GLU A 1 183 ? 24.602 6.297 -39.445 1.00 97.19 183 GLU A C 1
ATOM 1444 O O . GLU A 1 183 ? 24.980 6.656 -40.560 1.00 97.19 183 GLU A O 1
ATOM 1449 N N . GLU A 1 184 ? 25.462 6.168 -38.434 1.00 96.38 184 GLU A N 1
ATOM 1450 C CA . GLU A 1 184 ? 26.895 6.396 -38.610 1.00 96.38 184 GLU A CA 1
ATOM 1451 C C . GLU A 1 184 ? 27.515 5.398 -39.600 1.00 96.38 184 GLU A C 1
ATOM 1453 O O . GLU A 1 184 ? 28.175 5.816 -40.550 1.00 96.38 184 GLU A O 1
ATOM 1458 N N . ILE A 1 185 ? 27.247 4.095 -39.444 1.00 92.50 185 ILE A N 1
ATOM 1459 C CA . ILE A 1 185 ? 27.733 3.043 -40.358 1.00 92.50 185 ILE A CA 1
ATOM 1460 C C . ILE A 1 185 ? 27.254 3.288 -41.792 1.00 92.50 185 ILE A C 1
ATOM 1462 O O . ILE A 1 185 ? 28.010 3.124 -42.751 1.00 92.50 185 ILE A O 1
ATOM 1466 N N . LYS A 1 186 ? 25.998 3.705 -41.967 1.00 91.38 186 LYS A N 1
ATOM 1467 C CA . LYS A 1 186 ? 25.438 4.020 -43.284 1.00 91.38 186 LYS A CA 1
ATOM 1468 C C . LYS A 1 186 ? 26.217 5.141 -43.979 1.00 91.38 186 LYS A C 1
ATOM 1470 O O . LYS A 1 186 ? 26.453 5.051 -45.189 1.00 91.38 186 LYS A O 1
ATOM 1475 N N . ASN A 1 187 ? 26.644 6.142 -43.211 1.00 92.25 187 ASN A N 1
ATOM 1476 C CA . ASN A 1 187 ? 27.371 7.320 -43.682 1.00 92.25 187 ASN A CA 1
ATOM 1477 C C . ASN A 1 187 ? 28.895 7.112 -43.810 1.00 92.25 187 ASN A C 1
ATOM 1479 O O . ASN A 1 187 ? 29.582 8.008 -44.298 1.00 92.25 187 ASN A O 1
ATOM 1483 N N . MET A 1 188 ? 29.428 5.943 -43.435 1.00 90.00 188 MET A N 1
ATOM 1484 C CA . MET A 1 188 ? 30.833 5.585 -43.666 1.00 90.00 188 MET A CA 1
ATOM 1485 C C . MET A 1 188 ? 31.142 5.509 -45.170 1.00 90.00 188 MET A C 1
ATOM 1487 O O . MET A 1 188 ? 30.356 4.968 -45.954 1.00 90.00 188 MET A O 1
ATOM 1491 N N . GLY A 1 189 ? 32.255 6.111 -45.587 1.00 85.50 189 GLY A N 1
ATOM 1492 C CA . GLY A 1 189 ? 32.549 6.377 -46.999 1.00 85.50 189 GLY A CA 1
ATOM 1493 C C . GLY A 1 189 ? 33.356 5.289 -47.703 1.00 85.50 189 GLY A C 1
ATOM 1494 O O . GLY A 1 189 ? 33.298 5.199 -48.928 1.00 85.50 189 GLY A O 1
ATOM 1495 N N . PHE A 1 190 ? 34.089 4.472 -46.947 1.00 80.38 190 PHE A N 1
ATOM 1496 C CA . PHE A 1 190 ? 35.080 3.529 -47.468 1.00 80.38 190 PHE A CA 1
ATOM 1497 C C . PHE A 1 190 ? 34.689 2.068 -47.246 1.00 80.38 190 PHE A C 1
ATOM 1499 O O . PHE A 1 190 ? 35.207 1.194 -47.936 1.00 80.38 190 PHE A O 1
ATOM 1506 N N . LEU A 1 191 ? 33.726 1.802 -46.358 1.00 77.31 191 LEU A N 1
ATOM 1507 C CA . LEU A 1 191 ? 32.998 0.534 -46.308 1.00 77.31 191 LEU A CA 1
ATOM 1508 C C . LEU A 1 191 ? 32.147 0.373 -47.577 1.00 77.31 191 LEU A C 1
ATOM 1510 O O . LEU A 1 191 ? 30.983 0.776 -47.613 1.00 77.31 191 LEU A O 1
ATOM 1514 N N . ASP A 1 192 ? 32.726 -0.162 -48.648 1.00 65.56 192 ASP A N 1
ATOM 1515 C CA . ASP A 1 192 ? 32.003 -0.364 -49.903 1.00 65.56 192 ASP A CA 1
ATOM 1516 C C . ASP A 1 192 ? 31.101 -1.626 -49.889 1.00 65.56 192 ASP A C 1
ATOM 1518 O O . ASP A 1 192 ? 31.205 -2.512 -49.032 1.00 65.56 192 ASP A O 1
ATOM 1522 N N . GLU A 1 193 ? 30.186 -1.696 -50.864 1.00 53.00 193 GLU A N 1
ATOM 1523 C CA . GLU A 1 193 ? 29.216 -2.788 -51.046 1.00 53.00 193 GLU A CA 1
ATOM 1524 C C . GLU A 1 193 ? 29.878 -4.143 -51.395 1.00 53.00 193 GLU A C 1
ATOM 1526 O O . GLU A 1 193 ? 29.226 -5.171 -51.363 1.00 53.00 193 GLU A O 1
ATOM 1531 N N . ASN A 1 194 ? 31.181 -4.184 -51.672 1.00 49.94 194 ASN A N 1
ATOM 1532 C CA . ASN A 1 194 ? 32.007 -5.356 -51.998 1.00 49.94 194 ASN A CA 1
ATOM 1533 C C . ASN A 1 194 ? 33.257 -5.512 -51.096 1.00 49.94 194 ASN A C 1
ATOM 1535 O O . ASN A 1 194 ? 34.109 -6.370 -51.343 1.00 49.94 194 ASN A O 1
ATOM 1539 N N . SER A 1 195 ? 33.366 -4.712 -50.037 1.00 49.34 195 SER A N 1
ATOM 1540 C CA . SER A 1 195 ? 34.581 -4.513 -49.255 1.00 49.34 195 SER A CA 1
ATOM 1541 C C . SER A 1 195 ? 34.458 -5.257 -47.938 1.00 49.34 195 SER A C 1
ATOM 1543 O O . SER A 1 195 ? 34.179 -4.737 -46.859 1.00 49.34 195 SER A O 1
ATOM 1545 N N . ILE A 1 196 ? 34.642 -6.568 -48.064 1.00 50.59 196 ILE A N 1
ATOM 1546 C CA . ILE A 1 196 ? 35.438 -7.293 -47.086 1.00 50.59 196 ILE A CA 1
ATOM 1547 C C . ILE A 1 196 ? 36.554 -7.964 -47.884 1.00 50.59 196 ILE A C 1
ATOM 1549 O O . ILE A 1 196 ? 36.257 -8.853 -48.689 1.00 50.59 196 ILE A O 1
ATOM 1553 N N . PRO A 1 197 ? 37.835 -7.618 -47.669 1.00 43.75 197 PRO A N 1
ATOM 1554 C CA . PRO A 1 197 ? 38.914 -8.418 -48.207 1.00 43.75 197 PRO A CA 1
ATOM 1555 C C . PRO A 1 197 ? 38.764 -9.826 -47.640 1.00 43.75 197 PRO A C 1
ATOM 1557 O O . PRO A 1 197 ? 38.920 -10.071 -46.439 1.00 43.75 197 PRO A O 1
ATOM 1560 N N . GLY A 1 198 ? 38.429 -10.771 -48.515 1.00 43.31 198 GLY A N 1
ATOM 1561 C CA . GLY A 1 198 ? 38.476 -12.179 -48.185 1.00 43.31 198 GLY A CA 1
ATOM 1562 C C . GLY A 1 198 ? 39.899 -12.525 -47.767 1.00 43.31 198 GLY A C 1
ATOM 1563 O O . GLY A 1 198 ? 40.757 -12.779 -48.607 1.00 43.31 198 GLY A O 1
ATOM 1564 N N . ARG A 1 199 ? 40.160 -12.608 -46.458 1.00 45.19 199 ARG A N 1
ATOM 1565 C CA . ARG A 1 199 ? 41.171 -13.556 -45.987 1.00 45.19 199 ARG A CA 1
ATOM 1566 C C . ARG A 1 199 ? 40.723 -14.933 -46.494 1.00 45.19 199 ARG A C 1
ATOM 1568 O O . ARG A 1 199 ? 39.552 -15.270 -46.285 1.00 45.19 199 ARG A O 1
ATOM 1575 N N . PRO A 1 200 ? 41.599 -15.729 -47.132 1.00 37.31 200 PRO A N 1
ATOM 1576 C CA . PRO A 1 200 ? 41.235 -17.065 -47.588 1.00 37.31 200 PRO A CA 1
ATOM 1577 C C . PRO A 1 200 ? 40.593 -17.855 -46.437 1.00 37.31 200 PRO A C 1
ATOM 1579 O O . PRO A 1 200 ? 41.218 -18.046 -45.395 1.00 37.31 200 PRO A O 1
ATOM 1582 N N . GLY A 1 201 ? 39.328 -18.258 -46.601 1.00 42.59 201 GLY A N 1
ATOM 1583 C CA . GLY A 1 201 ? 38.604 -19.088 -45.630 1.00 42.59 201 GLY A CA 1
ATOM 1584 C C . GLY A 1 201 ? 37.588 -18.401 -44.701 1.00 42.59 201 GLY A C 1
ATOM 1585 O O . GLY A 1 201 ? 37.201 -19.030 -43.718 1.00 42.59 201 GLY A O 1
ATOM 1586 N N . ARG A 1 202 ? 37.117 -17.167 -44.962 1.00 44.28 202 ARG A N 1
ATOM 1587 C CA . ARG A 1 202 ? 35.947 -16.592 -44.248 1.00 44.28 202 ARG A CA 1
ATOM 1588 C C . ARG A 1 202 ? 34.712 -16.407 -45.152 1.00 44.28 202 ARG A C 1
ATOM 1590 O O . ARG A 1 202 ? 34.888 -16.188 -46.348 1.00 44.28 202 ARG A O 1
ATOM 1597 N N . PRO A 1 203 ? 33.477 -16.533 -44.616 1.00 38.78 203 PRO A N 1
ATOM 1598 C CA . PRO A 1 203 ? 32.252 -16.550 -45.416 1.00 38.78 203 PRO A CA 1
ATOM 1599 C C . PRO A 1 203 ? 31.995 -15.226 -46.143 1.00 38.78 203 PRO A C 1
ATOM 1601 O O . PRO A 1 203 ? 32.173 -14.150 -45.582 1.00 38.78 203 PRO A O 1
ATOM 1604 N N . ASN A 1 204 ? 31.525 -15.347 -47.381 1.00 45.78 204 ASN A N 1
ATOM 1605 C CA . ASN A 1 204 ? 31.104 -14.276 -48.278 1.00 45.78 204 ASN A CA 1
ATOM 1606 C C . ASN A 1 204 ? 29.863 -13.542 -47.718 1.00 45.78 204 ASN A C 1
ATOM 1608 O O . ASN A 1 204 ? 28.739 -14.006 -47.916 1.00 45.78 204 ASN A O 1
ATOM 1612 N N . VAL A 1 205 ? 30.045 -12.433 -46.995 1.00 50.91 205 VAL A N 1
ATOM 1613 C CA . VAL A 1 205 ? 28.961 -11.477 -46.704 1.00 50.91 205 VAL A CA 1
ATOM 1614 C C . VAL A 1 205 ? 29.046 -10.332 -47.708 1.00 50.91 205 VAL A C 1
ATOM 1616 O O . VAL A 1 205 ? 30.104 -9.757 -47.927 1.00 50.91 205 VAL A O 1
ATOM 1619 N N . LYS A 1 206 ? 27.919 -10.060 -48.362 1.00 53.91 206 LYS A N 1
ATOM 1620 C CA . LYS A 1 206 ? 27.815 -9.321 -49.624 1.00 53.91 206 LYS A CA 1
ATOM 1621 C C . LYS A 1 206 ? 27.964 -7.790 -49.521 1.00 53.91 206 LYS A C 1
ATOM 1623 O O . LYS A 1 206 ? 27.617 -7.159 -50.500 1.00 53.91 206 LYS A O 1
ATOM 1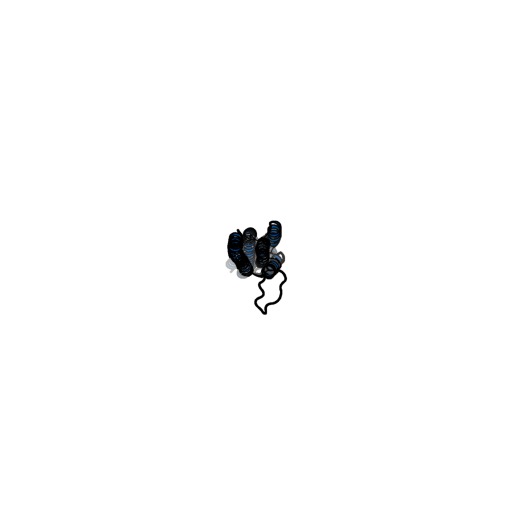628 N N . ASN A 1 207 ? 28.380 -7.222 -48.379 1.00 72.19 207 ASN A N 1
ATOM 1629 C CA . ASN A 1 207 ? 28.585 -5.778 -48.144 1.00 72.19 207 ASN A CA 1
ATOM 1630 C C . ASN A 1 207 ? 29.178 -5.554 -46.731 1.00 72.19 207 ASN A C 1
ATOM 1632 O O . ASN A 1 207 ? 28.655 -6.101 -45.753 1.00 72.19 207 ASN A O 1
ATOM 1636 N N . GLY A 1 208 ? 30.245 -4.753 -46.596 1.00 75.12 208 GLY A N 1
ATOM 1637 C CA . GLY A 1 208 ? 30.872 -4.446 -45.302 1.00 75.12 208 GLY A CA 1
ATOM 1638 C C . GLY A 1 208 ? 29.937 -3.708 -44.335 1.00 75.12 208 GLY A C 1
ATOM 1639 O O . GLY A 1 208 ? 29.904 -4.020 -43.141 1.00 75.12 208 GLY A O 1
ATOM 1640 N N . LYS A 1 209 ? 29.095 -2.799 -44.845 1.00 84.94 209 LYS A N 1
ATOM 1641 C CA . LYS A 1 209 ? 28.114 -2.055 -44.033 1.00 84.94 209 LYS A CA 1
ATOM 1642 C C . LYS A 1 209 ? 27.061 -2.971 -43.417 1.00 84.94 209 LYS A C 1
ATOM 1644 O O . LYS A 1 209 ? 26.781 -2.857 -42.225 1.00 84.94 209 LYS A O 1
ATOM 1649 N N . ASP A 1 210 ? 26.535 -3.920 -44.189 1.00 86.56 210 ASP A N 1
ATOM 1650 C CA . ASP A 1 210 ? 25.507 -4.859 -43.720 1.00 86.56 210 ASP A CA 1
ATOM 1651 C C . ASP A 1 210 ? 26.033 -5.776 -42.610 1.00 86.56 210 ASP A C 1
ATOM 1653 O O . ASP A 1 210 ? 25.309 -6.109 -41.669 1.00 86.56 210 ASP A O 1
ATOM 1657 N N . TYR A 1 211 ? 27.309 -6.168 -42.683 1.00 86.88 211 TYR A N 1
ATOM 1658 C CA . TYR A 1 211 ? 27.949 -6.957 -41.633 1.00 86.88 211 TYR A CA 1
ATOM 1659 C C . TYR A 1 211 ? 27.958 -6.209 -40.294 1.00 86.88 211 TYR A C 1
ATOM 1661 O O . TYR A 1 211 ? 27.502 -6.743 -39.279 1.00 86.88 211 TYR A O 1
ATOM 1669 N N . PHE A 1 212 ? 28.434 -4.961 -40.281 1.00 90.81 212 PHE A N 1
ATOM 1670 C CA . PHE A 1 212 ? 28.488 -4.172 -39.050 1.00 90.81 212 PHE A CA 1
ATOM 1671 C C . PHE A 1 212 ? 27.098 -3.748 -38.568 1.00 90.81 212 PHE A C 1
ATOM 1673 O O . PHE A 1 212 ? 26.835 -3.803 -37.365 1.00 90.81 212 PHE A O 1
ATOM 1680 N N . ALA A 1 213 ? 26.180 -3.428 -39.483 1.00 92.94 213 ALA A N 1
ATOM 1681 C CA . ALA A 1 213 ? 24.790 -3.134 -39.150 1.00 92.94 213 ALA A CA 1
ATOM 1682 C C . ALA A 1 213 ? 24.102 -4.321 -38.454 1.00 92.94 213 ALA A C 1
ATOM 1684 O O . ALA A 1 213 ? 23.427 -4.146 -37.439 1.00 92.94 213 ALA A O 1
ATOM 1685 N N . ASN A 1 214 ? 24.326 -5.550 -38.930 1.00 92.62 214 ASN A N 1
ATOM 1686 C CA . ASN A 1 214 ? 23.806 -6.752 -38.278 1.00 92.62 214 ASN A CA 1
ATOM 1687 C C . ASN A 1 214 ? 24.383 -6.957 -36.871 1.00 92.62 214 ASN A C 1
ATOM 1689 O O . ASN A 1 214 ? 23.651 -7.365 -35.968 1.00 92.62 214 ASN A O 1
ATOM 1693 N N . ASN A 1 215 ? 25.663 -6.650 -36.652 1.00 93.31 215 ASN A N 1
ATOM 1694 C CA . ASN A 1 215 ? 26.263 -6.736 -35.318 1.00 93.31 215 ASN A CA 1
ATOM 1695 C C . ASN A 1 215 ? 25.622 -5.736 -34.344 1.00 93.31 215 ASN A C 1
ATOM 1697 O O . ASN A 1 215 ? 25.292 -6.115 -33.222 1.00 93.31 215 ASN A O 1
ATOM 1701 N N . VAL A 1 216 ? 25.371 -4.498 -34.786 1.00 97.06 216 VAL A N 1
ATOM 1702 C CA . VAL A 1 216 ? 24.654 -3.485 -33.990 1.00 97.06 216 VAL A CA 1
ATOM 1703 C C . VAL A 1 216 ? 23.218 -3.926 -33.693 1.00 97.06 216 VAL A C 1
ATOM 1705 O O . VAL A 1 216 ? 22.776 -3.859 -32.546 1.00 97.06 216 VAL A O 1
ATOM 1708 N N . ASN A 1 217 ? 22.493 -4.438 -34.691 1.00 95.94 217 ASN A N 1
ATOM 1709 C CA . ASN A 1 217 ? 21.119 -4.918 -34.509 1.00 95.94 217 ASN A CA 1
ATOM 1710 C C . ASN A 1 217 ? 21.024 -6.048 -33.474 1.00 95.94 217 ASN A C 1
ATOM 1712 O O . ASN A 1 217 ? 20.104 -6.057 -32.652 1.00 95.94 217 ASN A O 1
ATOM 1716 N N . ASN A 1 218 ? 21.998 -6.960 -33.474 1.00 95.19 218 ASN A N 1
ATOM 1717 C CA . ASN A 1 218 ? 22.048 -8.109 -32.569 1.00 95.19 218 ASN A CA 1
ATOM 1718 C C . ASN A 1 218 ? 22.603 -7.792 -31.171 1.00 95.19 218 ASN A C 1
ATOM 1720 O O . ASN A 1 218 ? 22.532 -8.649 -30.287 1.00 95.19 218 ASN A O 1
ATOM 1724 N N . ALA A 1 219 ? 23.143 -6.591 -30.951 1.00 96.44 219 ALA A N 1
ATOM 1725 C CA . ALA A 1 219 ? 23.649 -6.180 -29.650 1.00 96.44 219 ALA A CA 1
ATOM 1726 C C . ALA A 1 219 ? 22.523 -6.124 -28.602 1.00 96.44 219 ALA A C 1
ATOM 1728 O O . ALA A 1 219 ? 21.408 -5.671 -28.877 1.00 96.44 219 ALA A O 1
ATOM 1729 N N . LYS A 1 220 ? 22.822 -6.574 -27.386 1.00 95.56 220 LYS A N 1
ATOM 1730 C CA . LYS A 1 220 ? 21.914 -6.583 -26.228 1.00 95.56 220 LYS A CA 1
ATOM 1731 C C . LYS A 1 220 ? 22.283 -5.530 -25.193 1.00 95.56 220 LYS A C 1
ATOM 1733 O O . LYS A 1 220 ? 21.497 -5.245 -24.300 1.00 95.56 220 LYS A O 1
ATOM 1738 N N . THR A 1 221 ? 23.483 -4.973 -25.293 1.00 95.69 221 THR A N 1
ATOM 1739 C CA . THR A 1 221 ? 23.994 -3.962 -24.371 1.00 95.69 221 THR A CA 1
ATOM 1740 C C . THR A 1 221 ? 24.557 -2.773 -25.130 1.00 95.69 221 THR A C 1
ATOM 1742 O O . THR A 1 221 ? 24.981 -2.883 -26.281 1.00 95.69 221 THR A O 1
ATOM 1745 N N . THR A 1 222 ? 24.627 -1.624 -24.461 1.00 93.94 222 THR A N 1
ATOM 1746 C CA . THR A 1 222 ? 25.232 -0.425 -25.049 1.00 93.94 222 THR A CA 1
ATOM 1747 C C . THR A 1 222 ? 26.708 -0.631 -25.374 1.00 93.94 222 THR A C 1
ATOM 1749 O O . THR A 1 222 ? 27.187 -0.124 -26.380 1.00 93.94 222 THR A O 1
ATOM 1752 N N . LYS A 1 223 ? 27.415 -1.422 -24.559 1.00 95.75 223 LYS A N 1
ATOM 1753 C CA . LYS A 1 223 ? 28.818 -1.764 -24.787 1.00 95.75 223 LYS A CA 1
ATOM 1754 C C . LYS A 1 223 ? 29.006 -2.580 -26.065 1.00 95.75 223 LYS A C 1
ATOM 1756 O O . LYS A 1 223 ? 29.908 -2.290 -26.835 1.00 95.75 223 LYS A O 1
ATOM 1761 N N . GLU A 1 224 ? 28.141 -3.561 -26.321 1.00 97.31 224 GLU A N 1
ATOM 1762 C CA . GLU A 1 224 ? 28.195 -4.340 -27.566 1.00 97.31 224 GLU A CA 1
ATOM 1763 C C . GLU A 1 224 ? 27.926 -3.467 -28.801 1.00 97.31 224 GLU A C 1
ATOM 1765 O O . GLU A 1 224 ? 28.563 -3.669 -29.833 1.00 97.31 224 GLU A O 1
ATOM 1770 N N . ILE A 1 225 ? 27.037 -2.468 -28.694 1.00 97.94 225 ILE A N 1
ATOM 1771 C CA . ILE A 1 225 ? 26.831 -1.469 -29.757 1.00 97.94 225 ILE A CA 1
ATOM 1772 C C . ILE A 1 225 ? 28.107 -0.647 -29.969 1.00 97.94 225 ILE A C 1
ATOM 1774 O O . ILE A 1 225 ? 28.549 -0.483 -31.103 1.00 97.94 225 ILE A O 1
ATOM 1778 N N . GLU A 1 226 ? 28.705 -0.139 -28.889 1.00 96.94 226 GLU A N 1
ATOM 1779 C CA . GLU A 1 226 ? 29.924 0.678 -28.930 1.00 96.94 226 GLU A CA 1
ATOM 1780 C C . GLU A 1 226 ? 31.114 -0.101 -29.516 1.00 96.94 226 GLU A C 1
ATOM 1782 O O . GLU A 1 226 ? 31.831 0.423 -30.371 1.00 96.94 226 GLU A O 1
ATOM 1787 N N . ASP A 1 227 ? 31.284 -1.369 -29.133 1.00 96.19 227 ASP A N 1
ATOM 1788 C CA . ASP A 1 227 ? 32.316 -2.262 -29.665 1.00 96.19 227 ASP A CA 1
ATOM 1789 C C . ASP A 1 227 ? 32.085 -2.567 -31.158 1.00 96.19 227 ASP A C 1
ATOM 1791 O O . ASP A 1 227 ? 33.028 -2.521 -31.95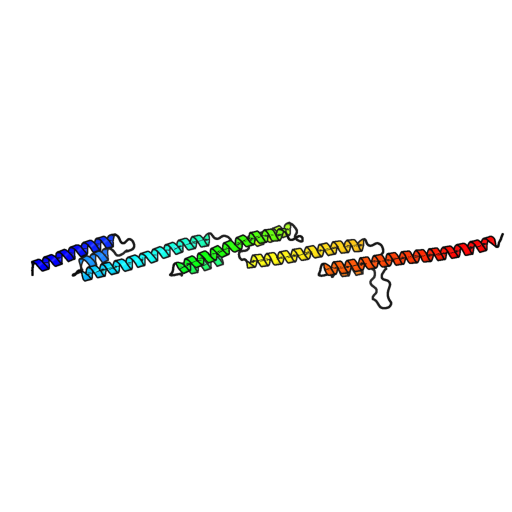5 1.00 96.19 227 ASP A O 1
ATOM 1795 N N . ALA A 1 228 ? 30.836 -2.828 -31.569 1.00 94.88 228 ALA A N 1
ATOM 1796 C CA . ALA A 1 228 ? 30.484 -3.056 -32.973 1.00 94.88 228 ALA A CA 1
ATOM 1797 C C . ALA A 1 228 ? 30.718 -1.807 -33.837 1.00 94.88 228 ALA A C 1
ATOM 1799 O O . ALA A 1 228 ? 31.289 -1.907 -34.926 1.00 94.88 228 ALA A O 1
ATOM 1800 N N . LEU A 1 229 ? 30.335 -0.629 -33.338 1.00 96.69 229 LEU A N 1
ATOM 1801 C CA . LEU A 1 229 ? 30.554 0.648 -34.013 1.00 96.69 229 LEU A CA 1
ATOM 1802 C C . LEU A 1 229 ? 32.046 0.980 -34.116 1.00 96.69 229 LEU A C 1
ATOM 1804 O O . LEU A 1 229 ? 32.513 1.420 -35.165 1.00 96.69 229 LEU A O 1
ATOM 1808 N N . LYS A 1 230 ? 32.824 0.722 -33.059 1.00 95.88 230 LYS A N 1
ATOM 1809 C CA . LYS A 1 230 ? 34.282 0.871 -33.096 1.00 95.88 230 LYS A CA 1
ATOM 1810 C C . LYS A 1 230 ? 34.908 -0.038 -34.154 1.00 95.88 230 LYS A C 1
ATOM 1812 O O . LYS A 1 230 ? 35.751 0.425 -34.915 1.00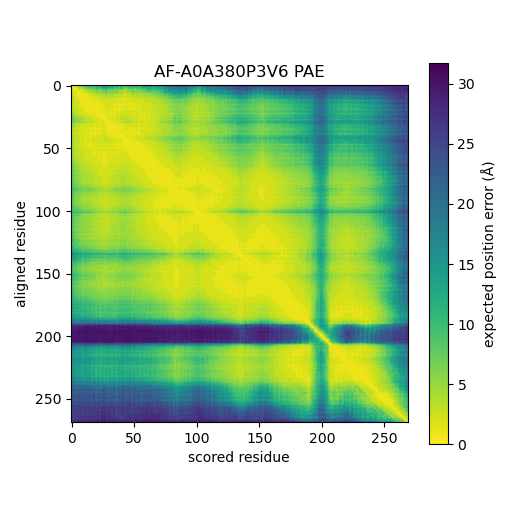 95.88 230 LYS A O 1
ATOM 1817 N N . ALA A 1 231 ? 34.488 -1.299 -34.233 1.00 91.81 231 ALA A N 1
ATOM 1818 C CA . ALA A 1 231 ? 34.985 -2.220 -35.252 1.00 91.81 231 ALA A CA 1
ATOM 1819 C C . ALA A 1 231 ? 34.660 -1.738 -36.677 1.00 91.81 231 ALA A C 1
ATOM 1821 O O . ALA A 1 231 ? 35.504 -1.864 -37.563 1.00 91.81 231 ALA A O 1
ATOM 1822 N N . ALA A 1 232 ? 33.479 -1.144 -36.883 1.00 92.06 232 ALA A N 1
ATOM 1823 C CA . ALA A 1 232 ? 33.104 -0.538 -38.158 1.00 92.06 232 ALA A CA 1
ATOM 1824 C C . ALA A 1 232 ? 34.002 0.658 -38.515 1.00 92.06 232 ALA A C 1
ATOM 1826 O O . ALA A 1 232 ? 34.530 0.711 -39.621 1.00 92.06 232 ALA A O 1
ATOM 1827 N N . ARG A 1 233 ? 34.252 1.568 -37.560 1.00 93.19 233 ARG A N 1
ATOM 1828 C CA . ARG A 1 233 ? 35.172 2.711 -37.734 1.00 93.19 233 ARG A CA 1
ATOM 1829 C C . ARG A 1 233 ? 36.595 2.264 -38.064 1.00 93.19 233 ARG A C 1
ATOM 1831 O O . ARG A 1 233 ? 37.236 2.831 -38.943 1.00 93.19 233 ARG A O 1
ATOM 1838 N N . ASP A 1 234 ? 37.100 1.265 -37.343 1.00 90.06 234 ASP A N 1
ATOM 1839 C CA . ASP A 1 234 ? 38.445 0.730 -37.558 1.00 90.06 234 ASP A CA 1
ATOM 1840 C C . ASP A 1 234 ? 38.566 0.114 -38.967 1.00 90.06 234 ASP A C 1
ATOM 1842 O O . ASP A 1 234 ? 39.583 0.302 -39.635 1.00 90.06 234 ASP A O 1
ATOM 1846 N N . ALA A 1 235 ? 37.519 -0.572 -39.440 1.00 87.00 235 ALA A N 1
ATOM 1847 C CA . ALA A 1 235 ? 37.461 -1.132 -40.788 1.00 87.00 235 ALA A CA 1
ATOM 1848 C C . ALA A 1 235 ? 37.357 -0.050 -41.878 1.00 87.00 235 ALA A C 1
ATOM 1850 O O . ALA A 1 235 ? 38.128 -0.097 -42.832 1.00 87.00 235 ALA A O 1
ATOM 1851 N N . ASP A 1 236 ? 36.484 0.951 -41.718 1.00 87.62 236 ASP A N 1
ATOM 1852 C CA . ASP A 1 236 ? 36.347 2.074 -42.662 1.00 87.62 236 ASP A CA 1
ATOM 1853 C C . ASP A 1 236 ? 37.678 2.823 -42.840 1.00 87.62 236 ASP A C 1
ATOM 1855 O O . ASP A 1 236 ? 38.137 3.061 -43.957 1.00 87.62 236 ASP A O 1
ATOM 1859 N N . ASN A 1 237 ? 38.370 3.098 -41.730 1.00 86.94 237 ASN A N 1
ATOM 1860 C CA . ASN A 1 237 ? 39.694 3.716 -41.762 1.00 86.94 237 ASN A CA 1
ATOM 1861 C C . ASN A 1 237 ? 40.732 2.837 -42.469 1.00 86.94 237 ASN A C 1
ATOM 1863 O O . ASN A 1 237 ? 41.553 3.348 -43.231 1.00 86.94 237 ASN A O 1
ATOM 1867 N N . ALA A 1 238 ? 40.728 1.525 -42.219 1.00 83.56 238 ALA A N 1
ATOM 1868 C CA . ALA A 1 238 ? 41.665 0.608 -42.861 1.00 83.56 238 ALA A CA 1
ATOM 1869 C C . ALA A 1 238 ? 41.468 0.565 -44.387 1.00 83.56 238 ALA A C 1
ATOM 1871 O O . ALA A 1 238 ? 42.452 0.610 -45.130 1.00 83.56 238 ALA A O 1
ATOM 1872 N N . GLU A 1 239 ? 40.216 0.541 -44.848 1.00 80.69 239 GLU A N 1
ATOM 1873 C CA . GLU A 1 239 ? 39.874 0.584 -46.274 1.00 80.69 239 GLU A CA 1
ATOM 1874 C C . GLU A 1 239 ? 40.303 1.912 -46.911 1.00 80.69 239 GLU A C 1
ATOM 1876 O O . GLU A 1 239 ? 40.928 1.917 -47.973 1.00 80.69 239 GLU A O 1
ATOM 1881 N N . HIS A 1 240 ? 40.090 3.039 -46.225 1.00 82.62 240 HIS A N 1
ATOM 1882 C CA . HIS A 1 240 ? 40.573 4.344 -46.680 1.00 82.62 240 HIS A CA 1
ATOM 1883 C C . HIS A 1 240 ? 42.095 4.364 -46.904 1.00 82.62 240 HIS A C 1
ATOM 1885 O O . HIS A 1 240 ? 42.562 4.793 -47.963 1.00 82.62 240 HIS A O 1
ATOM 1891 N N . TYR A 1 241 ? 42.884 3.871 -45.940 1.00 79.75 241 TYR A N 1
ATOM 1892 C CA . TYR A 1 241 ? 44.345 3.799 -46.075 1.00 79.75 241 TYR A CA 1
ATOM 1893 C C . TYR A 1 241 ? 44.786 2.862 -47.207 1.00 79.75 241 TYR A C 1
ATOM 1895 O O . TYR A 1 241 ? 45.729 3.181 -47.934 1.00 79.75 241 TYR A O 1
ATOM 1903 N N . SER A 1 242 ? 44.102 1.728 -47.381 1.00 77.44 242 SER A N 1
ATOM 1904 C CA . SER A 1 242 ? 44.354 0.788 -48.479 1.00 77.44 242 SER A CA 1
ATOM 1905 C C . SER A 1 242 ? 44.142 1.454 -49.844 1.00 77.44 242 SER A C 1
ATOM 1907 O O . SER A 1 242 ? 45.030 1.425 -50.702 1.00 77.44 242 SER A O 1
ATOM 1909 N N . GLN A 1 243 ? 43.014 2.153 -50.019 1.00 75.19 243 GLN A N 1
ATOM 1910 C CA . GLN A 1 243 ? 42.713 2.892 -51.246 1.00 75.19 243 GLN A CA 1
ATOM 1911 C C . GLN A 1 243 ? 43.765 3.974 -51.525 1.00 75.19 243 GLN A C 1
ATOM 1913 O O . GLN A 1 243 ? 44.286 4.036 -52.640 1.00 75.19 243 GLN A O 1
ATOM 1918 N N . GLN A 1 244 ? 44.161 4.765 -50.521 1.00 77.88 244 GLN A N 1
ATOM 1919 C CA . GLN A 1 244 ? 45.230 5.762 -50.678 1.00 77.88 244 GLN A CA 1
ATOM 1920 C C . GLN A 1 244 ? 46.563 5.138 -51.117 1.00 77.88 244 GLN A C 1
ATOM 1922 O O . GLN A 1 244 ? 47.225 5.671 -52.010 1.00 77.88 244 GLN A O 1
ATOM 1927 N N . SER A 1 245 ? 46.948 4.005 -50.521 1.00 77.19 245 SER A N 1
ATOM 1928 C CA . SER A 1 245 ? 48.180 3.297 -50.883 1.00 77.19 245 SER A CA 1
ATOM 1929 C C . SER A 1 245 ? 48.142 2.806 -52.331 1.00 77.19 245 SER A C 1
ATOM 1931 O O . SER A 1 245 ? 49.112 2.995 -53.063 1.00 77.19 245 SER A O 1
ATOM 1933 N N . SER A 1 246 ? 47.016 2.235 -52.769 1.00 75.31 246 SER A N 1
ATOM 1934 C CA . SER A 1 246 ? 46.858 1.740 -54.145 1.00 75.31 246 SER A CA 1
ATOM 1935 C C . SER A 1 246 ? 46.927 2.861 -55.191 1.00 75.31 246 SER A C 1
ATOM 1937 O O . SER A 1 246 ? 47.558 2.705 -56.235 1.00 75.31 246 SER A O 1
ATOM 1939 N N . VAL A 1 247 ? 46.352 4.032 -54.891 1.00 79.69 247 VAL A N 1
ATOM 1940 C CA . VAL A 1 247 ? 46.421 5.212 -55.766 1.00 79.69 247 VAL A CA 1
ATOM 1941 C C . VAL A 1 247 ? 47.859 5.716 -55.886 1.00 79.69 247 VAL A C 1
ATOM 1943 O O . VAL A 1 247 ? 48.290 6.091 -56.977 1.00 79.69 247 VAL A O 1
ATOM 1946 N N . LEU A 1 248 ? 48.619 5.710 -54.788 1.00 80.06 248 LEU A N 1
ATOM 1947 C CA . LEU A 1 248 ? 50.022 6.120 -54.795 1.00 80.06 248 LEU A CA 1
ATOM 1948 C C . LEU A 1 248 ? 50.896 5.168 -55.626 1.00 80.06 248 LEU A C 1
ATOM 1950 O O . LEU A 1 248 ? 51.772 5.623 -56.363 1.00 80.06 248 LEU A O 1
ATOM 1954 N N . GLU A 1 249 ? 50.648 3.863 -55.529 1.00 81.62 249 GLU A N 1
ATOM 1955 C CA . GLU A 1 249 ? 51.336 2.847 -56.329 1.00 81.62 249 GLU A CA 1
ATOM 1956 C C . GLU A 1 249 ? 51.035 3.024 -57.823 1.00 81.62 249 GLU A C 1
ATOM 1958 O O . GLU A 1 249 ? 51.962 3.162 -58.623 1.00 81.62 249 GLU A O 1
ATOM 1963 N N . ALA A 1 250 ? 49.759 3.184 -58.185 1.00 78.94 250 ALA A N 1
ATOM 1964 C CA . ALA A 1 250 ? 49.343 3.443 -59.563 1.00 78.94 250 ALA A CA 1
ATOM 1965 C C . ALA A 1 250 ? 49.940 4.745 -60.137 1.00 78.94 250 ALA A C 1
ATOM 1967 O O . ALA A 1 250 ? 50.335 4.792 -61.304 1.00 78.94 250 ALA A O 1
ATOM 1968 N N . LEU A 1 251 ? 50.049 5.808 -59.329 1.00 81.25 251 LEU A N 1
ATOM 1969 C CA . LEU A 1 251 ? 50.704 7.062 -59.728 1.00 81.25 251 LEU A CA 1
ATOM 1970 C C . LEU A 1 251 ? 52.198 6.866 -60.017 1.00 81.25 251 LEU A C 1
ATOM 1972 O O . LEU A 1 251 ? 52.711 7.413 -60.996 1.00 81.25 251 LEU A O 1
ATOM 1976 N N . ASN A 1 252 ? 52.896 6.085 -59.190 1.00 83.50 252 ASN A N 1
ATOM 1977 C CA . ASN A 1 252 ? 54.308 5.770 -59.405 1.00 83.50 252 ASN A CA 1
ATOM 1978 C C . ASN A 1 252 ? 54.517 4.920 -60.666 1.00 83.50 252 ASN A C 1
ATOM 1980 O O . ASN A 1 252 ? 55.427 5.201 -61.447 1.00 83.50 252 ASN A O 1
ATOM 1984 N N . GLU A 1 253 ? 53.662 3.925 -60.904 1.00 85.50 253 GLU A N 1
ATOM 1985 C CA . GLU A 1 253 ? 53.696 3.121 -62.129 1.00 85.50 253 GLU A CA 1
ATOM 1986 C C . GLU A 1 253 ? 53.452 3.976 -63.379 1.00 85.50 253 GLU A C 1
ATOM 1988 O O . GLU A 1 253 ? 54.228 3.916 -64.336 1.00 85.50 253 GLU A O 1
ATOM 1993 N N . ALA A 1 254 ? 52.431 4.837 -63.357 1.00 81.19 254 ALA A N 1
ATOM 1994 C CA . ALA A 1 254 ? 52.121 5.736 -64.467 1.00 81.19 254 ALA A CA 1
ATOM 1995 C C . ALA A 1 254 ? 53.270 6.711 -64.767 1.00 81.19 254 ALA A C 1
ATOM 1997 O O . ALA A 1 254 ? 53.589 6.957 -65.933 1.00 81.19 254 ALA A O 1
ATOM 1998 N N . LYS A 1 255 ? 53.931 7.234 -63.726 1.00 82.75 255 LYS A N 1
ATOM 1999 C CA . LYS A 1 255 ? 55.105 8.100 -63.877 1.00 82.75 255 LYS A CA 1
ATOM 2000 C C . LYS A 1 255 ? 56.265 7.367 -64.556 1.00 82.75 255 LYS A C 1
ATOM 2002 O O . LYS A 1 255 ? 56.828 7.897 -65.512 1.00 82.75 255 LYS A O 1
ATOM 2007 N N . ASN A 1 256 ? 56.572 6.145 -64.118 1.00 78.25 256 ASN A N 1
ATOM 2008 C CA . ASN A 1 256 ? 57.620 5.324 -64.733 1.00 78.25 256 ASN A CA 1
ATOM 2009 C C . ASN A 1 256 ? 57.329 5.049 -66.219 1.00 78.25 256 ASN A C 1
ATOM 2011 O O . ASN A 1 256 ? 58.228 5.117 -67.056 1.00 78.25 256 ASN A O 1
ATOM 2015 N N . ILE A 1 257 ? 56.068 4.778 -66.570 1.00 79.31 257 ILE A N 1
ATOM 2016 C CA . ILE A 1 257 ? 55.655 4.553 -67.964 1.00 79.31 257 ILE A CA 1
ATOM 2017 C C . ILE A 1 257 ? 55.822 5.828 -68.809 1.00 79.31 257 ILE A C 1
ATOM 2019 O O . ILE A 1 257 ? 56.325 5.759 -69.932 1.00 79.31 257 ILE A O 1
ATOM 2023 N N . GLY A 1 258 ? 55.438 6.992 -68.276 1.00 72.88 258 GLY A N 1
ATOM 2024 C CA . GLY A 1 258 ? 55.598 8.284 -68.950 1.00 72.88 258 GLY A CA 1
ATOM 2025 C C . GLY A 1 258 ? 57.062 8.641 -69.226 1.00 72.88 258 GLY A C 1
ATOM 2026 O O . GLY A 1 258 ? 57.397 9.031 -70.343 1.00 72.88 258 GLY A O 1
ATOM 2027 N N . GLU A 1 259 ? 57.950 8.432 -68.249 1.00 72.88 259 GLU A N 1
ATOM 2028 C CA . GLU A 1 259 ? 59.396 8.639 -68.421 1.00 72.88 259 GLU A CA 1
ATOM 2029 C C . GLU A 1 259 ? 59.983 7.708 -69.497 1.00 72.88 259 GLU A C 1
ATOM 2031 O O . GLU A 1 259 ? 60.798 8.137 -70.318 1.00 72.88 259 GLU A O 1
ATOM 2036 N N . HIS A 1 260 ? 59.526 6.453 -69.565 1.00 62.59 260 HIS A N 1
ATOM 2037 C CA . HIS A 1 260 ? 59.924 5.532 -70.629 1.00 62.59 260 HIS A CA 1
ATOM 2038 C C . HIS A 1 260 ? 59.457 5.989 -72.022 1.00 62.59 260 HIS A C 1
ATOM 2040 O O . HIS A 1 260 ? 60.232 5.898 -72.976 1.00 62.59 260 HIS A O 1
ATOM 2046 N N . LEU A 1 261 ? 58.234 6.508 -72.163 1.00 61.72 261 LEU A N 1
ATOM 2047 C CA . LEU A 1 261 ? 57.710 7.026 -73.437 1.00 61.72 261 LEU A CA 1
ATOM 2048 C C . LEU A 1 261 ? 58.480 8.261 -73.942 1.00 61.72 261 LEU A C 1
ATOM 2050 O O . LEU A 1 261 ? 58.771 8.350 -75.137 1.00 61.72 261 LEU A O 1
ATOM 2054 N N . ASP A 1 262 ? 58.875 9.163 -73.042 1.00 63.56 262 ASP A N 1
ATOM 2055 C CA . ASP A 1 262 ? 59.648 10.374 -73.363 1.00 63.56 262 ASP A CA 1
ATOM 2056 C C . ASP A 1 262 ? 61.061 10.051 -73.891 1.00 63.56 262 ASP A C 1
ATOM 2058 O O . ASP A 1 262 ? 61.568 10.707 -74.810 1.00 63.56 262 ASP A O 1
ATOM 2062 N N . ILE A 1 263 ? 61.698 9.003 -73.354 1.00 59.16 263 ILE A N 1
ATOM 2063 C CA . ILE A 1 263 ? 62.992 8.496 -73.843 1.00 59.16 263 ILE A CA 1
ATOM 2064 C C . ILE A 1 263 ? 62.849 7.931 -75.262 1.00 59.16 263 ILE A C 1
ATOM 2066 O O . ILE A 1 263 ? 63.700 8.180 -76.121 1.00 59.16 263 ILE A O 1
ATOM 2070 N N . TYR A 1 264 ? 61.760 7.208 -75.538 1.00 56.09 264 TYR A N 1
ATOM 2071 C CA . TYR A 1 264 ? 61.504 6.674 -76.874 1.00 56.09 264 TYR A CA 1
ATOM 2072 C C . TYR A 1 264 ? 61.245 7.791 -77.893 1.00 56.09 264 TYR A C 1
ATOM 2074 O O . TYR A 1 264 ? 61.795 7.729 -78.986 1.00 56.09 264 TYR A O 1
ATOM 2082 N N . GLN A 1 265 ? 60.508 8.853 -77.555 1.00 56.72 265 GLN A N 1
ATOM 2083 C CA . GLN A 1 265 ? 60.250 9.956 -78.495 1.00 56.72 265 GLN A CA 1
ATOM 2084 C C . GLN A 1 265 ? 61.496 10.793 -78.831 1.00 56.72 265 GLN A C 1
ATOM 2086 O O . GLN A 1 265 ? 61.664 11.199 -79.980 1.00 56.72 265 GLN A O 1
ATOM 2091 N N . LYS A 1 266 ? 62.414 11.002 -77.878 1.00 57.72 266 LYS A N 1
ATOM 2092 C CA . LYS A 1 266 ? 63.693 11.701 -78.126 1.00 57.72 266 LYS A CA 1
ATOM 2093 C C . LYS A 1 266 ? 64.704 10.892 -78.943 1.00 57.72 266 LYS A C 1
ATOM 2095 O O . LYS A 1 266 ? 65.679 11.462 -79.413 1.00 57.72 266 LYS A O 1
ATOM 2100 N N . SER A 1 267 ? 64.485 9.588 -79.106 1.00 55.31 267 SER A N 1
ATOM 2101 C CA . SER A 1 267 ? 65.381 8.699 -79.861 1.00 55.31 267 SER A CA 1
ATOM 2102 C C . SER A 1 267 ? 65.021 8.594 -81.355 1.00 55.31 267 SER A C 1
ATOM 2104 O O . SER A 1 267 ? 65.699 7.879 -82.089 1.00 55.31 267 SER A O 1
ATOM 2106 N N . TRP A 1 268 ? 63.958 9.279 -81.803 1.00 53.09 268 TRP A N 1
ATOM 2107 C CA . TRP A 1 268 ? 63.434 9.255 -83.182 1.00 53.09 268 TRP A CA 1
ATOM 2108 C C . TRP A 1 268 ? 63.401 10.639 -83.870 1.00 53.09 268 TRP A C 1
ATOM 2110 O O . TRP A 1 268 ? 62.754 10.791 -84.908 1.00 53.09 268 TRP A O 1
ATOM 2120 N N . ILE A 1 269 ? 64.102 11.635 -83.317 1.00 45.75 269 ILE A N 1
ATOM 2121 C CA . ILE A 1 269 ? 64.375 12.946 -83.940 1.00 45.75 269 ILE A CA 1
ATOM 2122 C C . ILE A 1 269 ? 65.886 13.064 -84.123 1.00 45.75 269 ILE A C 1
ATOM 2124 O O . ILE A 1 269 ? 66.310 13.495 -85.217 1.00 45.75 269 ILE A O 1
#

InterPro domains:
  IPR002988 Protein G-related albumin-binding (GA) module [PF01468] (10-55)
  IPR002988 Protein G-related albumin-binding (GA) module [PF01468] (122-167)

Foldseek 3Di:
DVVVVVVQVVVLVVLLVVLLVVLVPLVQDPCSVVLNVQSVVDPHNVSSVVSSVVSVVVSVVSVLVVVLVVLLVVLLVLLVPQDQADPVLSVVLNVQSVPDPDNVSSVVSSVVSVVQSVVLVVLLVVLLVVLVVLPLDDPVLSVVLNVQSSVHNHPVSSVVSSVVSNVNSQVSVLVVLLVVLLVVLVPQDQFAQCDDPDPPPDDDDRTSSVVLNVQSVPDPHSVSNVVSSVVSVVSSVVSVVVVVVVVVVVVVVVVVVVVVVVVVVVVPD